Protein AF-A0A3B9NES6-F1 (afdb_monomer)

Structure (mmCIF, N/CA/C/O backbone):
data_AF-A0A3B9NES6-F1
#
_entry.id   AF-A0A3B9NES6-F1
#
loop_
_atom_site.group_PDB
_atom_site.id
_atom_site.type_symbol
_atom_site.label_atom_id
_atom_site.label_alt_id
_atom_site.label_comp_id
_atom_site.label_asym_id
_atom_site.label_entity_id
_atom_site.label_seq_id
_atom_site.pdbx_PDB_ins_code
_atom_site.Cartn_x
_atom_site.Cartn_y
_atom_site.Cartn_z
_atom_site.occupancy
_atom_site.B_iso_or_equiv
_atom_site.auth_seq_id
_atom_site.auth_comp_id
_atom_site.auth_asym_id
_atom_site.auth_atom_id
_atom_site.pdbx_PDB_model_num
ATOM 1 N N . MET A 1 1 ? 13.457 -11.515 52.997 1.00 56.66 1 MET A N 1
ATOM 2 C CA . MET A 1 1 ? 13.742 -11.956 51.609 1.00 56.66 1 MET A CA 1
ATOM 3 C C . MET A 1 1 ? 12.486 -12.411 50.871 1.00 56.66 1 MET A C 1
ATOM 5 O O . MET A 1 1 ? 12.232 -11.884 49.800 1.00 56.66 1 MET A O 1
ATOM 9 N N . ARG A 1 2 ? 11.650 -13.277 51.467 1.00 58.72 2 ARG A N 1
ATOM 10 C CA . ARG A 1 2 ? 10.383 -13.764 50.881 1.00 58.72 2 ARG A CA 1
ATOM 11 C C . ARG A 1 2 ? 9.454 -12.660 50.342 1.00 58.72 2 ARG A C 1
ATOM 13 O O . ARG A 1 2 ? 9.011 -12.749 49.207 1.00 58.72 2 ARG A O 1
ATOM 20 N N . ASN A 1 3 ? 9.244 -11.582 51.104 1.00 61.81 3 ASN A N 1
ATOM 21 C CA . ASN A 1 3 ? 8.345 -10.497 50.682 1.00 61.81 3 ASN A CA 1
ATOM 22 C C . ASN A 1 3 ? 8.883 -9.690 49.487 1.00 61.81 3 ASN A C 1
ATOM 24 O O . ASN A 1 3 ? 8.092 -9.292 48.648 1.00 61.81 3 ASN A O 1
ATOM 28 N N . LYS A 1 4 ? 10.209 -9.510 49.358 1.00 62.50 4 LYS A N 1
ATOM 29 C CA . LYS A 1 4 ? 10.815 -8.798 48.213 1.00 62.50 4 LYS A CA 1
ATOM 30 C C . LYS A 1 4 ? 10.732 -9.615 46.917 1.00 62.50 4 LYS A C 1
ATOM 32 O O . LYS A 1 4 ? 10.539 -9.044 45.852 1.00 62.50 4 LYS A O 1
ATOM 37 N N . ILE A 1 5 ? 10.837 -10.942 47.025 1.00 71.31 5 ILE A N 1
ATOM 38 C CA . ILE A 1 5 ? 10.680 -11.872 45.896 1.00 71.31 5 ILE A CA 1
ATOM 39 C C . ILE A 1 5 ? 9.225 -11.875 45.404 1.00 71.31 5 ILE A C 1
ATOM 41 O O . ILE A 1 5 ? 8.991 -11.810 44.202 1.00 71.31 5 ILE A O 1
ATOM 45 N N . LEU A 1 6 ? 8.249 -11.856 46.321 1.00 65.50 6 LEU A N 1
ATOM 46 C CA . LEU A 1 6 ? 6.827 -11.744 45.972 1.00 65.50 6 LEU A CA 1
ATOM 47 C C . LEU A 1 6 ? 6.490 -10.427 45.257 1.00 65.50 6 LEU A C 1
ATOM 49 O O . LEU A 1 6 ? 5.744 -10.448 44.283 1.00 65.50 6 LEU A O 1
ATOM 53 N N . THR A 1 7 ? 7.052 -9.293 45.691 1.00 69.50 7 THR A N 1
ATOM 54 C CA . THR A 1 7 ? 6.831 -7.999 45.019 1.00 69.50 7 THR A CA 1
ATOM 55 C C . THR A 1 7 ? 7.431 -7.974 43.611 1.00 69.50 7 THR A C 1
ATOM 57 O O . THR A 1 7 ? 6.812 -7.440 42.695 1.00 69.50 7 THR A O 1
ATOM 60 N N . LEU A 1 8 ? 8.606 -8.585 43.421 1.00 66.62 8 LEU A N 1
ATOM 61 C CA . LEU A 1 8 ? 9.264 -8.673 42.116 1.00 66.62 8 LEU A CA 1
ATOM 62 C C . LEU A 1 8 ? 8.481 -9.566 41.139 1.00 66.62 8 LEU A C 1
ATOM 64 O O . LEU A 1 8 ? 8.307 -9.195 39.983 1.00 66.62 8 LEU A O 1
ATOM 68 N N . LEU A 1 9 ? 7.953 -10.700 41.615 1.00 65.31 9 LEU A N 1
ATOM 69 C CA . LEU A 1 9 ? 7.084 -11.589 40.833 1.00 65.31 9 LEU A CA 1
ATOM 70 C C . LEU A 1 9 ? 5.783 -10.897 40.404 1.00 65.31 9 LEU A C 1
ATOM 72 O O . LEU A 1 9 ? 5.395 -11.012 39.247 1.00 65.31 9 LEU A O 1
ATOM 76 N N . LEU A 1 10 ? 5.149 -10.128 41.296 1.00 63.72 10 LEU A N 1
ATOM 77 C CA . LEU A 1 10 ? 3.952 -9.346 40.965 1.00 63.72 10 LEU A CA 1
ATOM 78 C C . LEU A 1 10 ? 4.235 -8.284 39.888 1.00 63.72 10 LEU A C 1
ATOM 80 O O . LEU A 1 10 ? 3.482 -8.191 38.920 1.00 63.72 10 LEU A O 1
ATOM 84 N N . LEU A 1 11 ? 5.350 -7.554 39.998 1.00 59.38 11 LEU A N 1
ATOM 85 C CA . LEU A 1 11 ? 5.778 -6.571 38.992 1.00 59.38 11 LEU A CA 1
ATOM 86 C C . LEU A 1 11 ? 6.067 -7.214 37.625 1.00 59.38 11 LEU A C 1
ATOM 88 O O . LEU A 1 11 ? 5.635 -6.691 36.598 1.00 59.38 11 LEU A O 1
ATOM 92 N N . LEU A 1 12 ? 6.727 -8.376 37.606 1.00 52.31 12 LEU A N 1
ATOM 93 C CA . LEU A 1 12 ? 6.965 -9.154 36.385 1.00 52.31 12 LEU A CA 1
ATOM 94 C C . LEU A 1 12 ? 5.650 -9.592 35.729 1.00 52.31 12 LEU A C 1
ATOM 96 O O . LEU A 1 12 ? 5.479 -9.399 34.530 1.00 52.31 12 LEU A O 1
ATOM 100 N N . THR A 1 13 ? 4.679 -10.089 36.501 1.00 55.50 13 THR A N 1
ATOM 101 C CA . THR A 1 13 ? 3.375 -10.489 35.942 1.00 55.50 13 THR A CA 1
ATOM 102 C C . THR A 1 13 ? 2.568 -9.312 35.392 1.00 55.50 13 THR A C 1
ATOM 104 O O . THR A 1 13 ? 1.907 -9.458 34.366 1.00 55.50 13 THR A O 1
ATOM 107 N N . THR A 1 14 ? 2.662 -8.123 36.001 1.00 53.41 14 THR A N 1
ATOM 108 C CA . THR A 1 14 ? 2.008 -6.919 35.462 1.00 53.41 14 THR A CA 1
ATOM 109 C C . THR A 1 14 ? 2.666 -6.411 34.181 1.00 53.41 14 THR A C 1
ATOM 111 O O . THR A 1 14 ? 1.957 -5.929 33.304 1.00 53.41 14 THR A O 1
ATOM 114 N N . LEU A 1 15 ? 3.988 -6.557 34.032 1.00 50.94 15 LEU A N 1
ATOM 115 C CA . LEU A 1 15 ? 4.713 -6.174 32.813 1.00 50.94 15 LEU A CA 1
ATOM 116 C C . LEU A 1 15 ? 4.428 -7.141 31.654 1.00 50.94 15 LEU A C 1
ATOM 118 O O . LEU A 1 15 ? 4.189 -6.691 30.537 1.00 50.94 15 LEU A O 1
ATOM 122 N N . ILE A 1 16 ? 4.352 -8.448 31.929 1.00 50.69 16 ILE A N 1
ATOM 123 C CA . ILE A 1 16 ? 3.983 -9.470 30.932 1.00 50.69 16 ILE A CA 1
ATOM 124 C C . ILE A 1 16 ? 2.526 -9.274 30.475 1.00 50.69 16 ILE A C 1
ATOM 126 O O . ILE A 1 16 ? 2.233 -9.303 29.282 1.00 50.69 16 ILE A O 1
ATOM 130 N N . SER A 1 17 ? 1.612 -8.968 31.404 1.00 45.50 17 SER A N 1
ATOM 131 C CA . SER A 1 17 ? 0.213 -8.650 31.078 1.00 45.50 17 SER A CA 1
ATOM 132 C C . SER A 1 17 ? 0.052 -7.352 30.278 1.00 45.50 17 SER A C 1
ATOM 134 O O . SER A 1 17 ? -0.925 -7.228 29.539 1.00 45.50 17 SER A O 1
ATOM 136 N N . TYR A 1 18 ? 0.960 -6.383 30.429 1.00 47.44 18 TYR A N 1
ATOM 137 C CA . TYR A 1 18 ? 0.953 -5.154 29.631 1.00 47.44 18 TYR A CA 1
ATOM 138 C C . TYR A 1 18 ? 1.518 -5.391 28.222 1.00 47.44 18 TYR A C 1
ATOM 140 O O . TYR A 1 18 ? 1.029 -4.791 27.267 1.00 47.44 18 TYR A O 1
ATOM 148 N N . GLY A 1 19 ? 2.500 -6.292 28.086 1.00 42.66 19 GLY A N 1
ATOM 149 C CA . GLY A 1 19 ? 3.115 -6.665 26.807 1.00 42.66 19 GLY A CA 1
ATOM 150 C C . GLY A 1 19 ? 2.231 -7.533 25.904 1.00 42.66 19 GLY A C 1
ATOM 151 O O . GLY A 1 19 ? 2.364 -7.472 24.689 1.00 42.66 19 GLY A O 1
ATOM 152 N N . GLN A 1 20 ? 1.283 -8.288 26.470 1.00 38.97 20 GLN A N 1
ATOM 153 C CA . GLN A 1 20 ? 0.419 -9.212 25.718 1.00 38.97 20 GLN A CA 1
ATOM 154 C C . GLN A 1 20 ? -1.021 -8.729 25.514 1.00 38.97 20 GLN A C 1
ATOM 156 O O . GLN A 1 20 ? -1.903 -9.533 25.194 1.00 38.97 20 GLN A O 1
ATOM 161 N N . LYS A 1 21 ? -1.309 -7.429 25.653 1.00 42.91 21 LYS A N 1
ATOM 162 C CA . LYS A 1 21 ? -2.608 -6.907 25.212 1.00 42.91 21 LYS A CA 1
ATOM 163 C C . LYS A 1 21 ? -2.631 -6.882 23.681 1.00 42.91 21 LYS A C 1
ATOM 165 O O . LYS A 1 21 ? -2.451 -5.833 23.071 1.00 42.91 21 LYS A O 1
ATOM 170 N N . LYS A 1 22 ? -2.844 -8.052 23.069 1.00 50.53 22 LYS A N 1
ATOM 171 C CA . LYS A 1 22 ? -3.203 -8.199 21.659 1.00 50.53 22 LYS A CA 1
ATOM 172 C C . LYS A 1 22 ? -4.395 -7.265 21.449 1.00 50.53 22 LYS A C 1
ATOM 174 O O . LYS A 1 22 ? -5.452 -7.505 22.031 1.00 50.53 22 LYS A O 1
ATOM 179 N N . MET A 1 23 ? -4.189 -6.131 2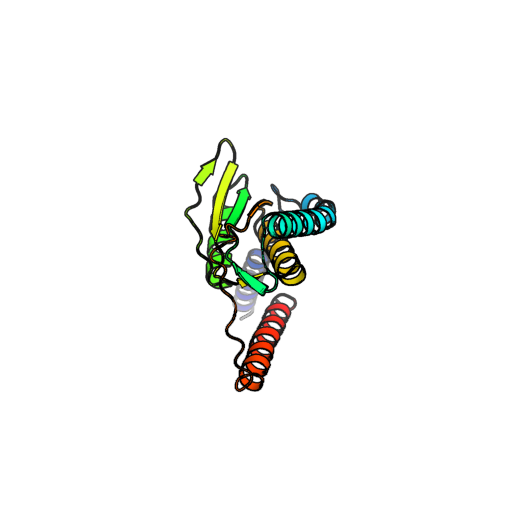0.770 1.00 57.00 23 MET A N 1
ATOM 180 C CA . MET A 1 23 ? -5.298 -5.232 20.453 1.00 57.00 23 MET A CA 1
ATOM 181 C C . MET A 1 23 ? -6.281 -6.065 19.651 1.00 57.00 23 MET A C 1
ATOM 183 O O . MET A 1 23 ? -5.933 -6.563 18.586 1.00 57.00 23 MET A O 1
ATOM 187 N N . GLU A 1 24 ? -7.461 -6.284 20.209 1.00 75.31 24 GLU A N 1
ATOM 188 C CA . GLU A 1 24 ? -8.543 -6.924 19.487 1.00 75.31 24 GLU A CA 1
ATOM 189 C C . GLU A 1 24 ? -8.897 -5.996 18.322 1.00 75.31 24 GLU A C 1
ATOM 191 O O . GLU A 1 24 ? -9.275 -4.844 18.543 1.00 75.31 24 GLU A O 1
ATOM 196 N N . GLN A 1 25 ? -8.662 -6.454 17.091 1.00 85.62 25 GLN A N 1
ATOM 197 C CA . GLN A 1 25 ? -8.958 -5.689 15.886 1.00 85.62 25 GLN A CA 1
ATOM 198 C C . GLN A 1 25 ? -10.473 -5.518 15.791 1.00 85.62 25 GLN A C 1
ATOM 200 O O . GLN A 1 25 ? -11.203 -6.500 15.649 1.00 85.62 25 GLN A O 1
ATOM 205 N N . THR A 1 26 ? -10.947 -4.280 15.899 1.00 93.19 26 THR A N 1
ATOM 206 C CA . THR A 1 26 ? -12.385 -3.959 15.926 1.00 93.19 26 THR A CA 1
ATOM 207 C C . THR A 1 26 ? -12.881 -3.357 14.620 1.00 93.19 26 THR A C 1
ATOM 209 O O . THR A 1 26 ? -14.064 -3.474 14.307 1.00 93.19 26 THR A O 1
ATOM 212 N N . PHE A 1 27 ? -11.987 -2.738 13.853 1.00 96.31 27 PHE A N 1
ATOM 213 C CA . PHE A 1 27 ? -12.295 -2.097 12.585 1.00 96.31 27 PHE A CA 1
ATOM 214 C C . PHE A 1 27 ? -11.980 -3.022 11.407 1.00 96.31 27 PHE A C 1
ATOM 216 O O . PHE A 1 27 ? -12.841 -3.290 10.567 1.00 96.31 27 PHE A O 1
ATOM 223 N N . PHE A 1 28 ? -10.761 -3.562 11.369 1.00 96.12 28 PHE A N 1
ATOM 224 C CA . PHE A 1 28 ? -10.310 -4.491 10.342 1.00 96.12 28 PHE A CA 1
ATOM 225 C C . PHE A 1 28 ? -9.954 -5.842 10.964 1.00 96.12 28 PHE A C 1
ATOM 227 O O . PHE A 1 28 ? -8.806 -6.139 11.279 1.00 96.12 28 PHE A O 1
ATOM 234 N N . THR A 1 29 ? -10.992 -6.649 11.186 1.00 95.00 29 THR A N 1
ATOM 235 C CA . THR A 1 29 ? -10.913 -7.918 11.917 1.00 95.00 29 THR A CA 1
ATOM 236 C C . THR A 1 29 ? -10.093 -8.986 11.185 1.00 95.00 29 THR A C 1
ATOM 238 O O . THR A 1 29 ? -9.838 -8.903 9.983 1.00 95.00 29 THR A O 1
ATOM 241 N N . TRP A 1 30 ? -9.745 -10.055 11.905 1.00 93.25 30 TRP A N 1
ATOM 242 C CA . TRP A 1 30 ? -9.117 -11.243 11.318 1.00 93.25 30 TRP A CA 1
ATOM 243 C C . TRP A 1 30 ? -9.939 -11.845 10.170 1.00 93.25 30 TRP A C 1
ATOM 245 O O . TRP A 1 30 ? -9.380 -12.201 9.134 1.00 93.25 30 TRP A O 1
ATOM 255 N N . ASP A 1 31 ? -11.264 -11.901 10.317 1.00 94.88 31 ASP A N 1
ATOM 256 C CA . ASP A 1 31 ? -12.153 -12.421 9.275 1.00 94.88 31 ASP A CA 1
ATOM 257 C C . ASP A 1 31 ? -12.146 -11.526 8.028 1.00 94.88 31 ASP A C 1
ATOM 259 O O . ASP A 1 31 ? -12.154 -12.037 6.906 1.00 94.88 31 ASP A O 1
ATOM 263 N N . ASN A 1 32 ? -12.061 -10.199 8.206 1.00 95.12 32 ASN A N 1
ATOM 264 C CA . ASN A 1 32 ? -11.891 -9.264 7.092 1.00 95.12 32 ASN A CA 1
ATOM 265 C C . ASN A 1 32 ? -10.552 -9.492 6.377 1.00 95.12 32 ASN A C 1
ATOM 267 O O . ASN A 1 32 ? -10.522 -9.517 5.146 1.00 95.12 32 ASN A O 1
ATOM 271 N N . PHE A 1 33 ? -9.470 -9.682 7.137 1.00 94.62 33 PHE A N 1
ATOM 272 C CA . PHE A 1 33 ? -8.127 -9.917 6.607 1.00 94.62 33 PHE A CA 1
ATOM 273 C C . PHE A 1 33 ? -8.035 -11.240 5.829 1.00 94.62 33 PHE A C 1
ATOM 275 O O . PHE A 1 33 ? -7.686 -11.254 4.651 1.00 94.62 33 PHE A O 1
ATOM 282 N N . VAL A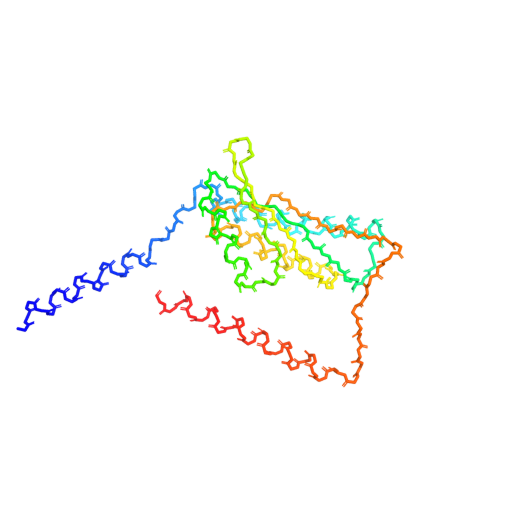 1 34 ? -8.408 -12.365 6.444 1.00 95.56 34 VAL A N 1
ATOM 283 C CA . VAL A 1 34 ? -8.328 -13.683 5.790 1.00 95.56 34 VAL A CA 1
ATOM 284 C C . VAL A 1 34 ? -9.332 -13.795 4.643 1.00 95.56 34 VAL A C 1
ATOM 286 O O . VAL A 1 34 ? -8.990 -14.283 3.566 1.00 95.56 34 VAL A O 1
ATOM 289 N N . GLY A 1 35 ? -10.563 -13.310 4.835 1.00 94.12 35 GLY A N 1
ATOM 290 C CA . GLY A 1 35 ? -11.603 -13.336 3.804 1.00 94.12 35 GLY A CA 1
ATOM 291 C C . GLY A 1 35 ? -11.338 -12.387 2.630 1.00 94.12 35 GLY A C 1
ATOM 292 O O . GLY A 1 35 ? -11.902 -12.572 1.547 1.00 94.12 35 GLY A O 1
ATOM 293 N N . GLY A 1 36 ? -10.493 -11.372 2.828 1.00 94.81 36 GLY A N 1
ATOM 294 C CA . GLY A 1 36 ? -10.092 -10.411 1.805 1.00 94.81 36 GLY A CA 1
ATOM 295 C C . GLY A 1 36 ? -8.770 -10.737 1.110 1.00 94.81 36 GLY A C 1
ATOM 296 O O . GLY A 1 36 ? -8.560 -10.243 0.009 1.00 94.81 36 GLY A O 1
ATOM 297 N N . PHE A 1 37 ? -7.925 -11.607 1.668 1.00 93.19 37 PHE A N 1
ATOM 298 C CA . PHE A 1 37 ? -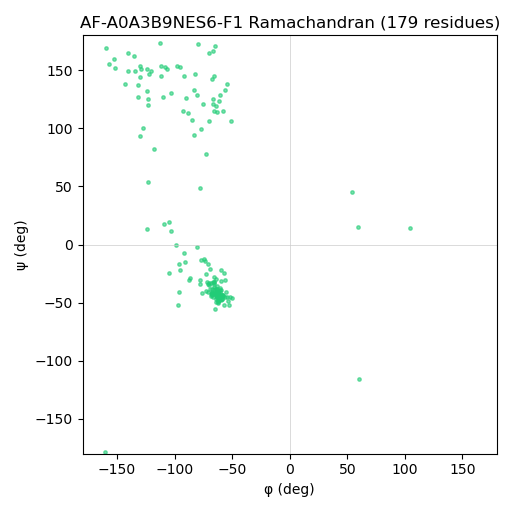6.567 -11.855 1.167 1.00 93.19 37 PHE A CA 1
ATOM 299 C C . PHE A 1 37 ? -6.505 -12.228 -0.325 1.00 93.19 37 PHE A C 1
ATOM 301 O O . PHE A 1 37 ? -5.767 -11.620 -1.094 1.00 93.19 37 PHE A O 1
ATOM 308 N N . ALA A 1 38 ? -7.331 -13.181 -0.771 1.00 95.06 38 ALA A N 1
ATOM 309 C CA . ALA A 1 38 ? -7.369 -13.573 -2.184 1.00 95.06 38 ALA A CA 1
ATOM 310 C C . ALA A 1 38 ? -7.884 -12.446 -3.097 1.00 95.06 38 ALA A C 1
ATOM 312 O O . ALA A 1 38 ? -7.454 -12.332 -4.241 1.00 95.06 38 ALA A O 1
ATOM 313 N N . LYS A 1 39 ? -8.793 -11.601 -2.593 1.00 95.75 39 LYS A N 1
ATOM 314 C CA . LYS A 1 39 ? -9.267 -10.426 -3.335 1.00 95.75 39 LYS A CA 1
ATOM 315 C C . LYS A 1 39 ? -8.164 -9.386 -3.449 1.00 95.75 39 LYS A C 1
ATOM 317 O O . LYS A 1 39 ? -8.038 -8.796 -4.507 1.00 95.75 39 LYS A O 1
ATOM 322 N N . GLU A 1 40 ? -7.365 -9.202 -2.402 1.00 96.38 40 GLU A N 1
ATOM 323 C CA . GLU A 1 40 ? -6.226 -8.288 -2.428 1.00 96.38 40 GLU A CA 1
ATOM 324 C C . GLU A 1 40 ? -5.207 -8.702 -3.492 1.00 96.38 40 GLU A C 1
ATOM 326 O O . GLU A 1 40 ? -4.807 -7.872 -4.297 1.00 96.38 40 GLU A O 1
ATOM 331 N N . MET A 1 41 ? -4.864 -9.993 -3.578 1.00 95.31 41 MET A N 1
ATOM 332 C CA . MET A 1 41 ? -3.977 -10.500 -4.636 1.00 95.31 41 MET A CA 1
ATOM 333 C C . MET A 1 41 ? -4.485 -10.145 -6.042 1.00 95.31 41 MET A C 1
ATOM 335 O O . MET A 1 41 ? -3.711 -9.680 -6.875 1.00 95.31 41 MET A O 1
ATOM 339 N N . ILE A 1 42 ? -5.788 -10.331 -6.284 1.00 9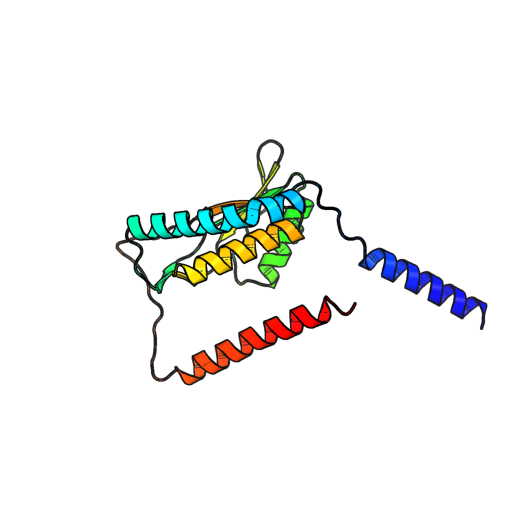6.69 42 ILE A N 1
ATOM 340 C CA . ILE A 1 42 ? -6.427 -10.002 -7.567 1.00 96.69 42 ILE A CA 1
ATOM 341 C C . ILE A 1 42 ? -6.433 -8.485 -7.797 1.00 96.69 42 ILE A C 1
ATOM 343 O O . ILE A 1 42 ? -6.100 -8.039 -8.889 1.00 96.69 42 ILE A O 1
ATOM 347 N N . SER A 1 43 ? -6.757 -7.682 -6.778 1.00 96.25 43 SER A N 1
ATOM 348 C CA . SER A 1 43 ? -6.733 -6.216 -6.868 1.00 96.25 43 SER A CA 1
ATOM 349 C C . SER A 1 43 ? -5.350 -5.697 -7.254 1.00 96.25 43 SER A C 1
ATOM 351 O O . SER A 1 43 ? -5.241 -4.833 -8.123 1.00 96.25 43 SER A O 1
ATOM 353 N N . VAL A 1 44 ? -4.289 -6.246 -6.655 1.00 96.25 44 VAL A N 1
ATOM 354 C CA . VAL A 1 44 ? -2.916 -5.862 -6.988 1.00 96.25 44 VAL A CA 1
ATOM 355 C C . VAL A 1 44 ? -2.588 -6.204 -8.444 1.00 96.25 44 VAL A C 1
ATOM 357 O O . VAL A 1 44 ? -2.031 -5.375 -9.170 1.00 96.25 44 VAL A O 1
ATOM 360 N N . GLU A 1 45 ? -2.960 -7.404 -8.890 1.00 95.88 45 GLU A N 1
ATOM 361 C CA . GLU A 1 45 ? -2.784 -7.826 -10.280 1.00 95.88 45 GLU A CA 1
ATOM 362 C C . GLU A 1 45 ? -3.546 -6.905 -11.250 1.00 95.88 45 GLU A C 1
ATOM 364 O O . GLU A 1 45 ? -2.997 -6.477 -12.269 1.00 95.88 45 GLU A O 1
ATOM 369 N N . ASP A 1 46 ? -4.783 -6.533 -10.919 1.00 96.31 46 ASP A N 1
ATOM 370 C CA . ASP A 1 46 ? -5.601 -5.613 -11.709 1.00 96.31 46 ASP A CA 1
ATOM 371 C C . ASP A 1 46 ? -4.976 -4.214 -11.800 1.00 96.31 46 ASP A C 1
ATOM 373 O O . ASP A 1 46 ? -4.957 -3.616 -12.884 1.00 96.31 46 ASP A O 1
ATOM 377 N N . VAL A 1 47 ? -4.409 -3.704 -10.700 1.00 95.69 47 VAL A N 1
ATOM 378 C CA . VAL A 1 47 ? -3.665 -2.435 -10.687 1.00 95.69 47 VAL A CA 1
ATOM 379 C C . VAL A 1 47 ? -2.446 -2.525 -11.602 1.00 95.69 47 VAL A C 1
ATOM 381 O O . VAL A 1 47 ? -2.291 -1.673 -12.480 1.00 95.69 47 VAL A O 1
ATOM 384 N N . PHE A 1 48 ? -1.628 -3.576 -11.487 1.00 95.62 48 PHE A N 1
ATOM 385 C CA . PHE A 1 48 ? -0.469 -3.764 -12.364 1.00 95.62 48 PHE A CA 1
ATOM 386 C C . PHE A 1 48 ? -0.882 -3.834 -13.840 1.00 95.62 48 PHE A C 1
ATOM 388 O O . PHE A 1 48 ? -0.336 -3.126 -14.687 1.00 95.62 48 PHE A O 1
ATOM 395 N N . ASN A 1 49 ? -1.906 -4.628 -14.155 1.00 95.69 49 ASN A N 1
ATOM 396 C CA . ASN A 1 49 ? -2.436 -4.760 -15.509 1.00 95.69 49 ASN A CA 1
ATOM 397 C C . ASN A 1 49 ? -2.959 -3.427 -16.058 1.00 95.69 49 ASN A C 1
ATOM 399 O O . ASN A 1 49 ? -2.796 -3.136 -17.245 1.00 95.69 49 ASN A O 1
ATOM 403 N N . SER A 1 50 ? -3.578 -2.601 -15.213 1.00 94.62 50 SER A N 1
ATOM 404 C CA . SER A 1 50 ? -4.002 -1.245 -15.568 1.00 94.62 50 SER A CA 1
ATOM 405 C C . SER A 1 50 ? -2.808 -0.334 -15.875 1.00 94.62 50 SER A C 1
ATOM 407 O O . SER A 1 50 ? -2.814 0.383 -16.882 1.00 94.62 50 SER A O 1
ATOM 409 N N . MET A 1 51 ? -1.744 -0.411 -15.072 1.00 93.94 51 MET A N 1
ATOM 410 C CA . MET A 1 51 ? -0.504 0.332 -15.309 1.00 93.94 51 MET A CA 1
ATOM 411 C C . MET A 1 51 ? 0.149 -0.092 -16.633 1.00 93.94 51 MET A C 1
ATOM 413 O O . MET A 1 51 ? 0.465 0.762 -17.462 1.00 93.94 51 MET A O 1
ATOM 417 N N . VAL A 1 52 ? 0.265 -1.398 -16.901 1.00 94.69 52 VAL A N 1
ATOM 418 C CA . VAL A 1 52 ? 0.790 -1.936 -18.172 1.00 94.69 52 VAL A CA 1
ATOM 419 C C . VAL A 1 52 ? -0.040 -1.457 -19.363 1.00 94.69 52 VAL A C 1
ATOM 421 O O . VAL A 1 52 ? 0.516 -0.949 -20.337 1.00 94.69 52 VAL A O 1
ATOM 424 N N . LYS A 1 53 ? -1.376 -1.535 -19.280 1.00 94.94 53 LYS A N 1
ATOM 425 C CA . LYS A 1 53 ? -2.284 -1.013 -20.322 1.00 94.94 53 LYS A CA 1
ATOM 426 C C . LYS A 1 53 ? -2.107 0.487 -20.556 1.00 94.94 53 LYS A C 1
ATOM 428 O O . LYS A 1 53 ? -2.281 0.950 -21.680 1.00 94.94 53 LYS A O 1
ATOM 433 N N . SER A 1 54 ? -1.737 1.226 -19.515 1.00 92.69 54 SER A N 1
ATOM 434 C CA . SER A 1 54 ? -1.463 2.664 -19.579 1.00 92.69 54 SER A CA 1
ATOM 435 C C . SER A 1 54 ? -0.059 2.989 -20.114 1.00 92.69 54 SER A C 1
ATOM 437 O O . SER A 1 54 ? 0.276 4.159 -20.279 1.00 92.69 54 SER A O 1
ATOM 439 N N . GLY A 1 55 ? 0.761 1.976 -20.423 1.00 94.50 55 GLY A N 1
ATOM 440 C CA . GLY A 1 55 ? 2.077 2.125 -21.048 1.00 94.50 55 GLY A CA 1
ATOM 441 C C . GLY A 1 55 ? 3.272 1.929 -20.114 1.00 94.50 55 GLY A C 1
ATOM 442 O O . GLY A 1 55 ? 4.384 2.309 -20.491 1.00 94.50 55 GLY A O 1
ATOM 443 N N . LEU A 1 56 ? 3.072 1.369 -18.918 1.00 93.88 56 LEU A N 1
ATOM 444 C CA . LEU A 1 56 ? 4.160 1.036 -17.999 1.00 93.88 56 LEU A CA 1
ATOM 445 C C . LEU A 1 56 ? 5.100 0.024 -18.665 1.00 93.88 56 LEU A C 1
ATOM 447 O O . LEU A 1 56 ? 4.661 -1.005 -19.181 1.00 93.88 56 LEU A O 1
ATOM 451 N N . LYS A 1 57 ? 6.397 0.321 -18.665 1.00 91.75 57 LYS A N 1
ATOM 452 C CA . LYS A 1 57 ? 7.436 -0.582 -19.155 1.00 91.75 57 LYS A CA 1
ATOM 453 C C . LYS A 1 57 ? 7.953 -1.429 -18.004 1.00 91.75 57 LYS A C 1
ATOM 455 O O . LYS A 1 57 ? 8.083 -0.955 -16.879 1.00 91.75 57 LYS A O 1
ATOM 460 N N . ASP A 1 58 ? 8.284 -2.673 -18.322 1.00 89.25 58 ASP A N 1
ATOM 461 C CA . ASP A 1 58 ? 8.828 -3.611 -17.348 1.00 89.25 58 ASP A CA 1
ATOM 462 C C . ASP A 1 58 ? 10.070 -3.040 -16.646 1.00 89.25 58 ASP A C 1
ATOM 464 O O . ASP A 1 58 ? 10.923 -2.414 -17.283 1.00 89.25 58 ASP A O 1
ATOM 468 N N . ASN A 1 59 ? 10.152 -3.252 -15.331 1.00 90.00 59 ASN A N 1
ATOM 469 C CA . ASN A 1 59 ? 11.232 -2.783 -14.465 1.00 90.00 59 ASN A CA 1
ATOM 470 C C . ASN A 1 59 ? 11.437 -1.259 -14.422 1.00 90.00 59 ASN A C 1
ATOM 472 O O . ASN A 1 59 ? 12.473 -0.804 -13.930 1.00 90.00 59 ASN A O 1
ATOM 476 N N . CYS A 1 60 ? 10.492 -0.438 -14.891 1.00 92.31 60 CYS A N 1
ATOM 477 C CA . CYS A 1 60 ? 10.626 1.003 -14.708 1.00 92.31 60 CYS A CA 1
ATOM 478 C C . CYS A 1 60 ? 10.550 1.367 -13.217 1.00 92.31 60 CYS A C 1
ATOM 480 O O . CYS A 1 60 ? 9.808 0.759 -12.444 1.00 92.31 60 CYS A O 1
ATOM 482 N N . LEU A 1 61 ? 11.308 2.377 -12.816 1.00 91.81 61 LEU A N 1
ATOM 483 C CA . LEU A 1 61 ? 11.230 2.952 -11.486 1.00 91.81 61 LEU A CA 1
ATOM 484 C C . LEU A 1 61 ? 9.972 3.810 -11.385 1.00 91.81 61 LEU A C 1
ATOM 486 O O . LEU A 1 61 ? 9.814 4.773 -12.137 1.00 91.81 61 LEU A O 1
ATOM 490 N N . THR A 1 62 ? 9.102 3.469 -10.442 1.00 92.62 62 THR A N 1
ATOM 491 C CA . THR A 1 62 ? 7.889 4.234 -10.152 1.00 92.62 62 THR A CA 1
ATOM 492 C C . THR A 1 62 ? 7.636 4.300 -8.655 1.00 92.62 62 THR A C 1
ATOM 494 O O . THR A 1 62 ? 8.228 3.550 -7.879 1.00 92.62 62 THR A O 1
ATOM 497 N N . LYS A 1 63 ? 6.766 5.213 -8.249 1.00 93.75 63 LYS A N 1
ATOM 498 C CA . LYS A 1 63 ? 6.302 5.320 -6.872 1.00 93.75 63 LYS A CA 1
ATOM 499 C C . LYS A 1 63 ? 4.876 4.811 -6.778 1.00 93.75 63 LYS A C 1
ATOM 501 O O . LYS A 1 63 ? 4.128 4.935 -7.744 1.00 93.75 63 LYS A O 1
ATOM 506 N N . MET A 1 64 ? 4.517 4.288 -5.614 1.00 95.62 64 MET A N 1
ATOM 507 C CA . MET A 1 64 ? 3.145 3.932 -5.292 1.00 95.62 64 MET A CA 1
ATOM 508 C C . MET A 1 64 ? 2.595 4.894 -4.248 1.00 95.62 64 MET A C 1
ATOM 510 O O . MET A 1 64 ? 3.215 5.066 -3.197 1.00 95.62 64 MET A O 1
ATOM 514 N N . ASP A 1 65 ? 1.447 5.507 -4.520 1.00 96.00 65 ASP A N 1
ATOM 515 C CA . ASP A 1 65 ? 0.641 6.144 -3.490 1.00 96.00 65 ASP A CA 1
ATOM 516 C C . ASP A 1 65 ? -0.220 5.095 -2.781 1.00 96.00 65 ASP A C 1
ATOM 518 O O . ASP A 1 65 ? -0.625 4.094 -3.374 1.00 96.00 65 ASP A O 1
ATOM 522 N N . PHE A 1 66 ? -0.455 5.301 -1.489 1.00 97.62 66 PHE A N 1
ATOM 523 C CA . PHE A 1 66 ? -1.275 4.412 -0.673 1.00 97.62 66 PHE A CA 1
ATOM 524 C C . PHE A 1 66 ? -2.147 5.198 0.298 1.00 97.62 66 PHE A C 1
ATOM 526 O O . PHE A 1 66 ? -1.751 6.250 0.811 1.00 97.62 66 PHE A O 1
ATOM 533 N N . THR A 1 67 ? -3.306 4.623 0.603 1.00 98.25 67 THR A N 1
ATOM 534 C CA . THR A 1 67 ? -4.292 5.154 1.538 1.00 98.25 67 THR A CA 1
ATOM 535 C C . THR A 1 67 ? -4.729 4.065 2.507 1.00 98.25 67 THR A C 1
ATOM 537 O O . THR A 1 67 ? -5.190 2.994 2.108 1.00 98.25 67 THR A O 1
ATOM 540 N N . PHE A 1 68 ? -4.637 4.363 3.800 1.00 98.62 68 PHE A N 1
ATOM 541 C CA . PHE A 1 68 ? -5.221 3.560 4.867 1.00 98.62 68 PHE A CA 1
ATOM 542 C C . PHE A 1 68 ? -6.367 4.300 5.535 1.00 98.62 68 PHE A C 1
ATOM 544 O O . PHE A 1 68 ? -6.290 5.511 5.746 1.00 98.62 68 PHE A O 1
ATOM 551 N N . ILE A 1 69 ? -7.385 3.550 5.951 1.00 98.56 69 ILE A N 1
ATOM 552 C CA . ILE A 1 69 ? -8.504 4.074 6.734 1.00 98.56 69 ILE A CA 1
ATOM 553 C C . ILE A 1 69 ? -8.683 3.310 8.044 1.00 98.56 69 ILE A C 1
ATOM 555 O O . ILE A 1 69 ? -8.373 2.122 8.135 1.00 98.56 69 ILE A O 1
ATOM 559 N N . SER A 1 70 ? -9.198 3.996 9.063 1.00 98.38 70 SER A N 1
ATOM 560 C CA . SER A 1 70 ? -9.590 3.403 10.348 1.00 98.38 70 SER A CA 1
ATOM 561 C C . SER A 1 70 ? -10.702 4.222 11.004 1.00 98.38 70 SER A C 1
ATOM 563 O O . SER A 1 70 ? -10.899 5.397 10.684 1.00 98.38 70 SER A O 1
ATOM 565 N N . ASP A 1 71 ? -11.441 3.619 11.933 1.00 97.81 71 ASP A N 1
ATOM 566 C CA . ASP A 1 71 ? -12.418 4.327 12.766 1.00 97.81 71 ASP A CA 1
ATOM 567 C C . ASP A 1 71 ? -11.759 5.138 13.900 1.00 97.81 71 ASP A C 1
ATOM 569 O O . ASP A 1 71 ? -12.397 6.020 14.482 1.00 97.81 71 ASP A O 1
ATOM 573 N N . LYS A 1 72 ? -10.468 4.900 14.169 1.00 97.44 72 LYS A N 1
ATOM 574 C CA . LYS A 1 72 ? -9.668 5.568 15.205 1.00 97.44 72 LYS A CA 1
ATOM 575 C C . LYS A 1 72 ? -8.424 6.221 14.608 1.00 97.44 72 LYS A C 1
ATOM 577 O O . LYS A 1 72 ? -7.666 5.588 13.876 1.00 97.44 72 LYS A O 1
ATOM 582 N N . SER A 1 73 ? -8.166 7.476 14.970 1.00 97.81 73 SER A N 1
ATOM 583 C CA . SER A 1 73 ? -6.958 8.201 14.553 1.00 97.81 73 SER A CA 1
ATOM 584 C C . SER A 1 73 ? -5.682 7.551 15.080 1.00 97.81 73 SER A C 1
ATOM 586 O O . SER A 1 73 ? -4.666 7.529 14.390 1.00 97.81 73 SER A O 1
ATOM 588 N N . GLU A 1 74 ? -5.734 7.000 16.292 1.00 97.38 74 GLU A N 1
ATOM 589 C CA . GLU A 1 74 ? -4.576 6.452 17.001 1.00 97.38 74 GLU A CA 1
ATOM 590 C C . GLU A 1 74 ? -4.012 5.217 16.288 1.00 97.38 74 GLU A C 1
ATOM 592 O O . GLU A 1 74 ? -2.802 4.993 16.298 1.00 97.38 74 GLU A O 1
ATOM 597 N N . ASN A 1 75 ? -4.880 4.436 15.640 1.00 97.69 75 ASN A N 1
ATOM 598 C CA . ASN A 1 75 ? -4.502 3.286 14.819 1.00 97.69 75 ASN A CA 1
ATOM 599 C C . ASN A 1 75 ? -3.625 3.730 13.640 1.00 97.69 75 ASN A C 1
ATOM 601 O O . ASN A 1 75 ? -2.533 3.204 13.426 1.00 97.69 75 ASN A O 1
ATOM 605 N N . LEU A 1 76 ? -4.058 4.775 12.932 1.00 98.44 76 LEU A N 1
ATOM 606 C CA . LEU A 1 76 ? -3.346 5.317 11.777 1.00 98.44 76 LEU A CA 1
ATOM 607 C C . LEU A 1 76 ? -2.068 6.072 12.149 1.00 98.44 76 LEU A C 1
ATOM 609 O O . LEU A 1 76 ? -1.098 6.028 11.400 1.00 98.44 76 LEU A O 1
ATOM 613 N N . GLN A 1 77 ? -2.033 6.733 13.307 1.00 98.31 77 GLN A N 1
ATOM 614 C CA . GLN A 1 77 ? -0.809 7.366 13.807 1.00 98.31 77 GLN A CA 1
ATOM 615 C C . GLN A 1 77 ? 0.281 6.319 14.064 1.00 98.31 77 GLN A C 1
ATOM 617 O O . GLN A 1 77 ? 1.391 6.460 13.555 1.00 98.31 77 GLN A O 1
ATOM 622 N N . LYS A 1 78 ? -0.058 5.227 14.765 1.00 97.44 78 LYS A N 1
ATOM 623 C CA . LYS A 1 78 ? 0.872 4.115 15.023 1.00 97.44 78 LYS A CA 1
ATOM 624 C C . LYS A 1 78 ? 1.313 3.419 13.738 1.00 97.44 78 LYS A C 1
ATOM 626 O O . LYS A 1 78 ? 2.496 3.128 13.581 1.00 97.44 78 LYS A O 1
ATOM 631 N N . LEU A 1 79 ? 0.384 3.188 12.806 1.00 97.81 79 LEU A N 1
ATOM 632 C CA . LEU A 1 79 ? 0.708 2.643 11.489 1.00 97.81 79 LEU A CA 1
ATOM 633 C C . LEU A 1 79 ? 1.689 3.555 10.743 1.00 97.81 79 LEU A C 1
ATOM 635 O O . LEU A 1 79 ? 2.701 3.086 10.233 1.00 97.81 79 LEU A O 1
ATOM 639 N N . GLY A 1 80 ? 1.425 4.863 10.713 1.00 97.94 80 GLY A N 1
ATOM 640 C CA . GLY A 1 80 ? 2.285 5.833 10.044 1.00 97.94 80 GLY A CA 1
ATOM 641 C C . GLY A 1 80 ? 3.688 5.919 10.648 1.00 97.94 80 GLY A C 1
ATOM 642 O O . GLY A 1 80 ? 4.662 6.033 9.907 1.00 97.94 80 GLY A O 1
ATOM 643 N N . GLU A 1 81 ? 3.812 5.828 11.974 1.00 97.25 81 GLU A N 1
ATOM 644 C CA . GLU A 1 81 ? 5.107 5.722 12.659 1.00 97.25 81 GLU A CA 1
ATOM 645 C C . GLU A 1 81 ? 5.835 4.427 12.288 1.00 97.25 81 GLU A C 1
ATOM 647 O O . GLU A 1 81 ? 7.002 4.477 11.902 1.00 97.25 81 GLU A O 1
ATOM 652 N N . SER A 1 82 ? 5.138 3.288 12.320 1.00 94.56 82 SER A N 1
ATOM 653 C CA . SER A 1 82 ? 5.697 1.995 11.916 1.00 94.56 82 SER A CA 1
ATOM 654 C C . SER A 1 82 ? 6.200 2.020 10.471 1.00 94.56 82 SER A C 1
ATOM 656 O O . SER A 1 82 ? 7.324 1.595 10.203 1.00 94.56 82 SER A O 1
ATOM 658 N N . ILE A 1 83 ? 5.428 2.594 9.543 1.00 95.50 83 ILE A N 1
ATOM 659 C CA . ILE A 1 83 ? 5.839 2.713 8.142 1.00 95.50 83 ILE A CA 1
ATOM 660 C C . ILE A 1 83 ? 7.121 3.551 8.019 1.00 95.50 83 ILE A C 1
ATOM 662 O O . ILE A 1 83 ? 8.051 3.143 7.333 1.00 95.50 83 ILE A O 1
ATOM 666 N N . LYS A 1 84 ? 7.216 4.692 8.713 1.00 93.50 84 LYS A N 1
ATOM 667 C CA . LYS A 1 84 ? 8.417 5.550 8.671 1.00 93.50 84 LYS A CA 1
ATOM 668 C C . LYS A 1 84 ? 9.667 4.876 9.241 1.00 93.50 84 LYS A C 1
ATOM 670 O O . LYS A 1 84 ? 10.773 5.236 8.849 1.00 93.50 84 LYS A O 1
ATOM 675 N N . VAL A 1 85 ? 9.503 3.958 10.195 1.00 91.88 85 VAL A N 1
ATOM 676 C CA . VAL A 1 85 ? 10.619 3.233 10.819 1.00 91.88 85 VAL A CA 1
ATOM 677 C C . VAL A 1 85 ? 11.165 2.147 9.893 1.00 91.88 85 VAL A C 1
ATOM 679 O O . VAL A 1 85 ? 12.379 2.004 9.787 1.00 91.88 85 VAL A O 1
ATOM 682 N N . HIS A 1 86 ? 10.288 1.405 9.214 1.00 88.88 86 HIS A N 1
ATOM 683 C CA . HIS A 1 86 ? 10.688 0.225 8.438 1.00 88.88 86 HIS A CA 1
ATOM 684 C C . HIS A 1 86 ? 10.917 0.514 6.953 1.00 88.88 86 HIS A C 1
ATOM 686 O O . HIS A 1 86 ? 11.631 -0.233 6.287 1.00 88.88 86 HIS A O 1
ATOM 692 N N . TYR A 1 87 ? 10.333 1.591 6.426 1.00 91.31 87 TYR A N 1
ATOM 693 C CA . TYR A 1 87 ? 10.389 1.909 5.006 1.00 91.31 87 TYR A CA 1
ATOM 694 C C . TYR A 1 87 ? 10.823 3.361 4.786 1.00 91.31 87 TYR A C 1
ATOM 696 O O . TYR A 1 87 ? 10.400 4.260 5.517 1.00 91.31 87 TYR A O 1
ATOM 704 N N . PRO A 1 88 ? 11.606 3.646 3.733 1.00 92.69 88 PRO A N 1
ATOM 705 C CA . PRO A 1 88 ? 11.976 5.007 3.354 1.00 92.69 88 PRO A CA 1
ATOM 706 C C . PRO A 1 88 ? 10.822 5.712 2.612 1.00 92.69 88 PRO A C 1
ATOM 708 O O . PRO A 1 88 ? 11.001 6.257 1.523 1.00 92.69 88 PRO A O 1
ATOM 711 N N . TYR A 1 89 ? 9.613 5.651 3.171 1.00 95.50 89 TYR A N 1
ATOM 712 C CA . TYR A 1 89 ? 8.385 6.168 2.569 1.00 95.50 89 TYR A CA 1
ATOM 713 C C . TYR A 1 89 ? 8.046 7.554 3.109 1.00 95.50 89 TYR A C 1
ATOM 715 O O . TYR A 1 89 ? 8.380 7.919 4.239 1.00 95.50 89 TYR A O 1
ATOM 723 N N . THR A 1 90 ? 7.326 8.326 2.302 1.00 96.69 90 THR A N 1
ATOM 724 C CA . THR A 1 90 ? 6.721 9.575 2.762 1.00 96.69 90 THR A CA 1
ATOM 725 C C . THR A 1 90 ? 5.331 9.267 3.289 1.00 96.69 90 THR A C 1
ATOM 727 O O . THR A 1 90 ? 4.513 8.690 2.586 1.00 96.69 90 THR A O 1
ATOM 730 N N . VAL A 1 91 ? 5.044 9.671 4.521 1.00 97.62 91 V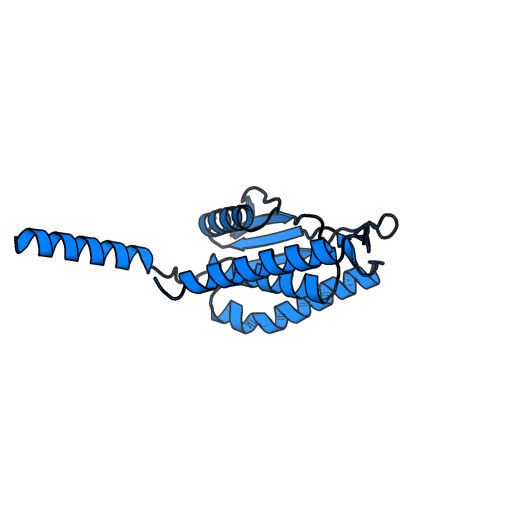AL A N 1
ATOM 731 C CA . VAL A 1 91 ? 3.737 9.469 5.156 1.00 97.62 91 VAL A CA 1
ATOM 732 C C . VAL A 1 91 ? 3.196 10.826 5.588 1.00 97.62 91 VAL A C 1
ATOM 734 O O . VAL A 1 91 ? 3.874 11.570 6.306 1.00 97.62 91 VAL A O 1
ATOM 737 N N . GLN A 1 92 ? 1.989 11.146 5.131 1.00 97.44 92 GLN A N 1
ATOM 738 C CA . GLN A 1 92 ? 1.299 12.402 5.407 1.00 97.44 92 GLN A CA 1
ATOM 739 C C . GLN A 1 92 ? 0.648 12.398 6.798 1.00 97.44 92 GLN A C 1
ATOM 741 O O . GLN A 1 92 ? 0.629 11.395 7.509 1.00 97.44 92 GLN A O 1
ATOM 746 N N . GLU A 1 93 ? 0.120 13.551 7.203 1.00 97.00 93 GLU A N 1
ATOM 747 C CA . GLU A 1 93 ? -0.648 13.677 8.441 1.00 97.00 93 GLU A CA 1
ATOM 748 C C . GLU A 1 93 ? -1.983 12.920 8.355 1.00 97.00 93 GLU A C 1
ATOM 750 O O . GLU A 1 93 ? -2.643 12.933 7.312 1.00 97.00 93 GLU A O 1
ATOM 755 N N . VAL A 1 94 ? -2.391 12.301 9.469 1.00 98.31 94 VAL A N 1
ATOM 756 C CA . VAL A 1 94 ? -3.699 11.648 9.608 1.00 98.31 94 VAL A CA 1
ATOM 757 C C . VAL A 1 94 ? -4.806 12.696 9.557 1.00 98.31 94 VAL A C 1
ATOM 759 O O . VAL A 1 94 ? -4.818 13.639 10.349 1.00 98.31 94 VAL A O 1
ATOM 762 N N . LYS A 1 95 ? -5.771 12.519 8.654 1.00 97.81 95 LYS A N 1
ATOM 763 C CA . LYS A 1 95 ? -6.879 13.463 8.450 1.00 97.81 95 LYS A CA 1
ATOM 764 C C . LYS A 1 95 ? -8.217 12.786 8.675 1.00 97.81 95 LYS A C 1
ATOM 766 O O . LYS A 1 95 ? -8.380 11.596 8.438 1.00 97.81 95 LYS A O 1
ATOM 771 N N . LYS A 1 96 ? -9.200 13.555 9.136 1.00 97.25 96 LYS A N 1
ATOM 772 C CA . LYS A 1 96 ? -10.570 13.061 9.280 1.00 97.25 96 LYS A CA 1
ATOM 773 C C . LYS A 1 96 ? -11.279 13.098 7.927 1.00 97.25 96 LYS A C 1
ATOM 775 O O . LYS A 1 96 ? -11.334 14.153 7.299 1.00 97.25 96 LYS A O 1
ATOM 780 N N . TYR A 1 97 ? -11.876 11.980 7.530 1.00 91.44 97 TYR A N 1
ATOM 781 C CA . TYR A 1 97 ? -12.654 11.829 6.306 1.00 91.44 97 TYR A CA 1
ATOM 782 C C . TYR A 1 97 ? -14.036 11.244 6.632 1.00 91.44 97 TYR A C 1
ATOM 784 O O . TYR A 1 97 ? -14.216 10.053 6.892 1.00 91.44 97 TYR A O 1
ATOM 792 N N . GLY A 1 98 ? -15.047 12.115 6.684 1.00 93.75 98 GLY A N 1
ATOM 793 C CA . GLY A 1 98 ? -16.399 11.736 7.095 1.00 93.75 98 GLY A CA 1
ATOM 794 C C . GLY A 1 98 ? -16.436 11.179 8.525 1.00 93.75 98 GLY A C 1
ATOM 795 O O . GLY A 1 98 ? -16.172 11.897 9.492 1.00 93.75 98 GLY A O 1
ATOM 796 N N . LYS A 1 99 ? -16.807 9.899 8.658 1.00 96.06 99 LYS A N 1
ATOM 797 C CA . LYS A 1 99 ? -16.832 9.173 9.942 1.00 96.06 99 LYS A CA 1
ATOM 798 C C . LYS A 1 99 ? -15.526 8.436 10.253 1.00 96.06 99 LYS A C 1
ATOM 800 O O . LYS A 1 99 ? -15.410 7.894 11.345 1.00 96.06 99 LYS A O 1
ATOM 805 N N . LEU A 1 100 ? -14.592 8.405 9.309 1.00 98.00 100 LEU A N 1
ATOM 806 C CA . LEU A 1 100 ? -13.337 7.674 9.403 1.00 98.00 100 LEU A CA 1
ATOM 807 C C . LEU A 1 100 ? -12.156 8.640 9.466 1.00 98.00 100 LEU A C 1
ATOM 809 O O . LEU A 1 100 ? -12.297 9.859 9.321 1.00 98.00 100 LEU A O 1
ATOM 813 N N . TRP A 1 101 ? -10.987 8.066 9.684 1.00 98.50 101 TRP A N 1
ATOM 814 C CA . TRP A 1 101 ? -9.699 8.716 9.546 1.00 98.50 101 TRP A CA 1
ATOM 815 C C . TRP A 1 101 ? -8.956 8.115 8.362 1.00 98.50 101 TRP A C 1
ATOM 817 O O . TRP A 1 101 ? -9.195 6.963 8.005 1.00 98.50 101 TRP A O 1
ATOM 827 N N . GLU A 1 102 ? -8.063 8.902 7.780 1.00 98.38 102 GLU A N 1
ATOM 828 C CA . GLU A 1 102 ? -7.300 8.565 6.589 1.00 98.38 102 GLU A CA 1
ATOM 829 C C . GLU A 1 102 ? -5.818 8.878 6.804 1.00 98.38 102 GLU A C 1
ATOM 831 O O . GLU A 1 102 ? -5.463 9.925 7.357 1.00 98.38 102 GLU A O 1
ATOM 836 N N . LEU A 1 103 ? -4.960 7.967 6.357 1.00 98.56 103 LEU A N 1
ATOM 837 C CA . LEU A 1 103 ? -3.515 8.121 6.289 1.00 98.56 103 LEU A CA 1
ATOM 838 C C . LEU A 1 103 ? -3.083 7.889 4.848 1.00 98.56 103 LEU A C 1
ATOM 840 O O . LEU A 1 103 ? -3.273 6.796 4.323 1.00 98.56 103 LEU A O 1
ATOM 844 N N . ASN A 1 104 ? -2.456 8.895 4.247 1.00 98.25 104 ASN A N 1
ATOM 845 C CA . ASN A 1 104 ? -1.900 8.785 2.904 1.00 98.25 104 ASN A CA 1
ATOM 846 C C . ASN A 1 104 ? -0.379 8.745 2.952 1.00 98.25 104 ASN A C 1
ATOM 848 O O . ASN A 1 104 ? 0.246 9.353 3.827 1.00 98.25 104 ASN A O 1
ATOM 852 N N . GLY A 1 105 ? 0.223 8.110 1.961 1.00 97.19 105 GLY A N 1
ATOM 853 C CA . GLY A 1 105 ? 1.659 8.148 1.773 1.00 97.19 105 GLY A CA 1
ATOM 854 C C . GLY A 1 105 ? 2.075 7.767 0.367 1.00 97.19 105 GLY A C 1
ATOM 855 O O . GLY A 1 105 ? 1.247 7.532 -0.506 1.00 97.19 105 GLY A O 1
ATOM 856 N N . GLU A 1 106 ? 3.383 7.769 0.163 1.00 97.19 106 GLU A N 1
ATOM 857 C CA . GLU A 1 106 ? 4.021 7.447 -1.102 1.00 97.19 106 GLU A CA 1
ATOM 858 C C . GLU A 1 106 ? 5.316 6.675 -0.835 1.00 97.19 106 GLU A C 1
ATOM 860 O O . GLU A 1 106 ? 6.088 7.020 0.071 1.00 97.19 106 GLU A O 1
ATOM 865 N N . THR A 1 107 ? 5.573 5.638 -1.625 1.00 95.69 107 THR A N 1
ATOM 866 C CA . THR A 1 107 ? 6.844 4.914 -1.582 1.00 95.69 107 THR A CA 1
ATOM 867 C C . THR A 1 107 ? 7.989 5.763 -2.142 1.00 95.69 107 THR A C 1
ATOM 869 O O . THR A 1 107 ? 7.799 6.746 -2.861 1.00 95.69 107 THR A O 1
ATOM 872 N N . ASN A 1 108 ? 9.229 5.353 -1.886 1.00 93.06 108 ASN A N 1
ATOM 873 C CA . ASN A 1 108 ? 10.327 5.731 -2.775 1.00 93.06 108 ASN A CA 1
ATOM 874 C C . ASN A 1 108 ? 10.128 5.113 -4.175 1.00 93.06 108 ASN A C 1
ATOM 876 O O . ASN A 1 108 ? 9.268 4.254 -4.371 1.00 93.06 108 ASN A O 1
ATOM 880 N N . GLU A 1 109 ? 10.948 5.523 -5.145 1.00 91.25 109 GLU A N 1
ATOM 881 C CA . GLU A 1 109 ? 10.980 4.854 -6.450 1.00 91.25 109 GLU A CA 1
ATOM 882 C C . GLU A 1 109 ? 11.397 3.382 -6.264 1.00 91.25 109 GLU A C 1
ATOM 884 O O . GLU A 1 109 ? 12.456 3.101 -5.692 1.00 91.25 109 GLU A O 1
ATOM 889 N N . ILE A 1 110 ? 10.559 2.458 -6.733 1.00 90.19 110 ILE A N 1
ATOM 890 C CA . ILE A 1 110 ? 10.780 1.010 -6.735 1.00 90.19 110 ILE A CA 1
ATOM 891 C C . ILE A 1 110 ? 10.688 0.468 -8.169 1.00 90.19 110 ILE A C 1
ATOM 893 O O . ILE A 1 110 ? 9.926 1.005 -8.979 1.00 90.19 110 ILE A O 1
ATOM 897 N N . PRO A 1 111 ? 11.462 -0.576 -8.520 1.00 91.50 111 PRO A N 1
ATOM 898 C CA . PRO A 1 111 ? 11.341 -1.227 -9.819 1.00 91.50 111 PRO A CA 1
ATOM 899 C C . PRO A 1 111 ? 9.987 -1.929 -9.917 1.00 91.50 111 PRO A C 1
ATOM 901 O O . PRO A 1 111 ? 9.669 -2.802 -9.108 1.00 91.50 111 PRO A O 1
ATOM 904 N N . MET A 1 112 ? 9.189 -1.543 -10.907 1.00 92.69 112 MET A N 1
ATOM 905 C CA . MET A 1 112 ? 7.831 -2.040 -11.060 1.00 92.69 112 MET A CA 1
ATOM 906 C C . MET A 1 112 ? 7.804 -3.322 -11.888 1.00 92.69 112 MET A C 1
ATOM 908 O O . MET A 1 112 ? 8.085 -3.319 -13.086 1.00 92.69 112 MET A O 1
ATOM 912 N N . THR A 1 113 ? 7.433 -4.410 -11.224 1.00 94.06 113 THR A N 1
ATOM 913 C CA . THR A 1 113 ? 7.123 -5.719 -11.803 1.00 94.06 113 THR A CA 1
ATOM 914 C C . THR A 1 113 ? 5.850 -6.240 -11.138 1.00 94.06 113 THR A C 1
ATOM 916 O O . THR A 1 113 ? 5.478 -5.759 -10.064 1.00 94.06 113 THR A O 1
ATOM 919 N N . ALA A 1 114 ? 5.191 -7.226 -11.752 1.00 93.69 114 ALA A N 1
ATOM 920 C CA . ALA A 1 114 ? 3.997 -7.840 -11.170 1.00 93.69 114 ALA A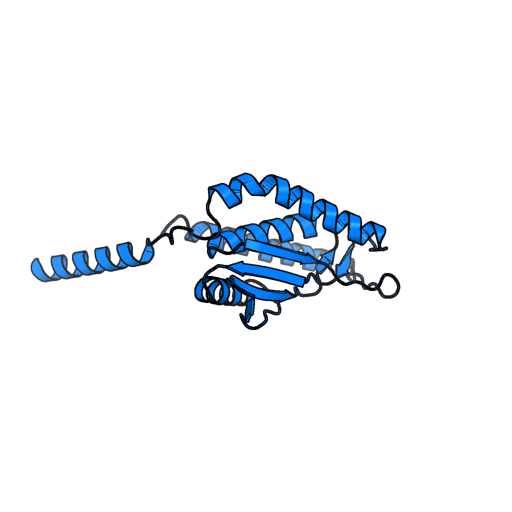 CA 1
ATOM 921 C C . ALA A 1 114 ? 4.280 -8.385 -9.759 1.00 93.69 114 ALA A C 1
ATOM 923 O O . ALA A 1 114 ? 3.534 -8.106 -8.824 1.00 93.69 114 ALA A O 1
ATOM 924 N N . ASP A 1 115 ? 5.406 -9.083 -9.597 1.00 94.44 115 ASP A N 1
ATOM 925 C CA . ASP A 1 115 ? 5.802 -9.684 -8.324 1.00 94.44 115 ASP A CA 1
ATOM 926 C C . ASP A 1 115 ? 6.131 -8.629 -7.265 1.00 94.44 115 ASP A C 1
ATOM 928 O O . ASP A 1 115 ? 5.665 -8.729 -6.131 1.00 94.44 115 ASP A O 1
ATOM 932 N N . ASN A 1 116 ? 6.893 -7.587 -7.621 1.00 93.56 116 ASN A N 1
ATOM 933 C CA . ASN A 1 116 ? 7.240 -6.530 -6.669 1.00 93.56 116 ASN A CA 1
ATOM 934 C C . ASN A 1 116 ? 5.987 -5.809 -6.172 1.00 93.56 116 ASN A C 1
ATOM 936 O O . ASN A 1 116 ? 5.881 -5.534 -4.976 1.00 93.56 116 ASN A O 1
ATOM 940 N N . LEU A 1 117 ? 5.032 -5.535 -7.068 1.00 95.38 117 LEU A N 1
ATOM 941 C CA . LEU A 1 117 ? 3.780 -4.912 -6.670 1.00 95.38 117 LEU A CA 1
ATOM 942 C C . LEU A 1 117 ? 2.938 -5.854 -5.806 1.00 95.38 117 LEU A C 1
ATOM 944 O O . LEU A 1 117 ? 2.408 -5.409 -4.792 1.00 95.38 117 LEU A O 1
ATOM 948 N N . LEU A 1 118 ? 2.857 -7.141 -6.159 1.00 96.06 118 LEU A N 1
ATOM 949 C CA . LEU A 1 118 ? 2.145 -8.154 -5.377 1.00 96.06 118 LEU A CA 1
ATOM 950 C C . LEU A 1 118 ? 2.681 -8.244 -3.949 1.00 96.06 118 LEU A C 1
ATOM 952 O O . LEU A 1 118 ? 1.910 -8.137 -2.996 1.00 96.06 118 LEU A O 1
ATOM 956 N N . PHE A 1 119 ? 3.995 -8.402 -3.785 1.00 94.38 119 PHE A N 1
ATOM 957 C CA . PHE A 1 119 ? 4.599 -8.491 -2.457 1.00 94.38 119 PHE A CA 1
ATOM 958 C C . PHE A 1 119 ? 4.419 -7.203 -1.660 1.00 94.38 119 PHE A C 1
ATOM 960 O O . PHE A 1 119 ? 4.081 -7.268 -0.479 1.00 94.38 119 PHE A O 1
ATOM 967 N N . TRP A 1 120 ? 4.578 -6.046 -2.303 1.00 95.94 120 TRP A N 1
ATOM 968 C CA . TRP A 1 120 ? 4.332 -4.759 -1.662 1.00 95.94 120 TRP A CA 1
ATOM 969 C C . TRP A 1 120 ? 2.872 -4.605 -1.212 1.00 95.94 120 TRP A C 1
ATOM 971 O O . TRP A 1 120 ? 2.621 -4.251 -0.062 1.00 95.94 120 TRP A O 1
ATOM 981 N N . GLY A 1 121 ? 1.904 -4.923 -2.076 1.00 96.12 121 GLY A N 1
ATOM 982 C CA . GLY A 1 121 ? 0.478 -4.807 -1.768 1.00 96.12 121 GLY A CA 1
ATOM 983 C C . GLY A 1 121 ? 0.056 -5.720 -0.616 1.00 96.12 121 GLY A C 1
ATOM 984 O O . GLY A 1 121 ? -0.643 -5.281 0.297 1.00 96.12 121 GLY A O 1
ATOM 985 N N . LEU A 1 122 ? 0.552 -6.962 -0.595 1.00 96.38 122 LEU A N 1
ATOM 986 C CA . LEU A 1 122 ? 0.292 -7.910 0.494 1.00 96.38 122 LEU A CA 1
ATOM 987 C C . LEU A 1 122 ? 0.950 -7.497 1.814 1.00 96.38 122 LEU A C 1
ATOM 989 O O . LEU A 1 122 ? 0.343 -7.666 2.876 1.00 96.38 122 LEU A O 1
ATOM 993 N N . ASP A 1 123 ? 2.162 -6.944 1.765 1.00 96.00 123 ASP A N 1
ATOM 994 C CA . ASP A 1 123 ? 2.827 -6.403 2.949 1.00 96.00 123 ASP A CA 1
ATOM 995 C C . ASP A 1 123 ? 2.039 -5.213 3.513 1.00 96.00 123 ASP A C 1
ATOM 997 O O . ASP A 1 123 ? 1.670 -5.225 4.686 1.00 96.00 123 ASP A O 1
ATOM 1001 N N . MET A 1 124 ? 1.655 -4.242 2.678 1.00 97.12 124 MET A N 1
ATOM 1002 C CA . MET A 1 124 ? 0.831 -3.102 3.101 1.00 97.12 124 MET A CA 1
ATOM 1003 C C . MET A 1 124 ? -0.535 -3.540 3.649 1.00 97.12 124 MET A C 1
ATOM 1005 O O . MET A 1 124 ? -0.981 -3.027 4.677 1.00 97.12 124 MET A O 1
ATOM 1009 N N . TYR A 1 125 ? -1.173 -4.542 3.041 1.00 97.25 125 TYR A N 1
ATOM 1010 C CA . TYR A 1 125 ? -2.417 -5.131 3.540 1.00 97.25 125 TYR A CA 1
ATOM 1011 C C . TYR A 1 125 ? -2.252 -5.752 4.937 1.00 97.25 125 TYR A C 1
ATOM 1013 O O . TYR A 1 125 ? -3.063 -5.502 5.835 1.00 97.25 125 TYR A O 1
ATOM 1021 N N . LYS A 1 126 ? -1.163 -6.502 5.157 1.00 96.12 126 LYS A N 1
ATOM 1022 C CA . LYS A 1 126 ? -0.793 -7.052 6.470 1.00 96.12 126 LYS A CA 1
ATOM 1023 C C . LYS A 1 126 ? -0.500 -5.948 7.486 1.00 96.12 126 LYS A C 1
ATOM 1025 O O . LYS A 1 126 ? -1.003 -6.027 8.605 1.00 96.12 126 LYS A O 1
ATOM 1030 N N . ARG A 1 127 ? 0.256 -4.910 7.111 1.00 95.62 127 ARG A N 1
ATOM 1031 C CA . ARG A 1 127 ? 0.522 -3.753 7.982 1.00 95.62 127 ARG A CA 1
ATOM 1032 C C . ARG A 1 127 ? -0.775 -3.070 8.398 1.00 95.62 127 ARG A C 1
ATOM 1034 O O . ARG A 1 127 ? -0.949 -2.789 9.575 1.00 95.62 127 ARG A O 1
ATOM 1041 N N . GLY A 1 128 ? -1.723 -2.874 7.482 1.00 97.19 128 GLY A N 1
ATOM 1042 C CA . GLY A 1 128 ? -3.051 -2.363 7.834 1.00 97.19 128 GLY A CA 1
ATOM 1043 C C . GLY A 1 128 ? -3.697 -3.185 8.953 1.00 97.19 128 GLY A C 1
ATOM 1044 O O . GLY A 1 128 ? -4.058 -2.642 9.998 1.00 97.19 128 GLY A O 1
ATOM 1045 N N . PHE A 1 129 ? -3.755 -4.507 8.775 1.00 96.62 129 PHE A N 1
ATOM 1046 C CA . PHE A 1 129 ? -4.318 -5.424 9.766 1.00 96.62 129 PHE A CA 1
ATOM 1047 C C . PHE A 1 129 ? -3.623 -5.364 11.138 1.00 96.62 129 PHE A C 1
ATOM 1049 O O . PHE A 1 129 ? -4.305 -5.301 12.163 1.00 96.62 129 PHE A O 1
ATOM 1056 N N . GLU A 1 130 ? -2.287 -5.323 11.178 1.00 95.25 130 GLU A N 1
ATOM 1057 C CA . GLU A 1 130 ? -1.509 -5.232 12.428 1.00 95.25 130 GLU A CA 1
ATOM 1058 C C . GLU A 1 130 ? -1.888 -4.012 13.280 1.00 95.25 130 GLU A C 1
ATOM 1060 O O . GLU A 1 130 ? -1.839 -4.071 14.511 1.00 95.25 130 GLU A O 1
ATOM 1065 N N . PHE A 1 131 ? -2.316 -2.929 12.630 1.00 96.69 131 PHE A N 1
ATOM 1066 C CA . PHE A 1 131 ? -2.674 -1.666 13.269 1.00 96.69 131 PHE A CA 1
ATOM 1067 C C . PHE A 1 131 ? -4.185 -1.374 13.256 1.00 96.69 131 PHE A C 1
ATOM 1069 O O . PHE A 1 131 ? -4.574 -0.236 13.498 1.00 96.69 131 PHE A O 1
ATOM 1076 N N . ASP A 1 132 ? -5.041 -2.379 13.025 1.00 97.56 132 ASP A N 1
ATOM 1077 C CA . ASP A 1 132 ? -6.511 -2.239 12.976 1.00 97.56 132 ASP A CA 1
ATOM 1078 C C . ASP A 1 132 ? -6.972 -1.149 11.976 1.00 97.56 132 ASP A C 1
ATOM 1080 O O . ASP A 1 132 ? -7.813 -0.285 12.255 1.00 97.56 132 ASP A O 1
ATOM 1084 N N . ALA A 1 133 ? -6.366 -1.180 10.788 1.00 97.81 133 ALA A N 1
ATOM 1085 C CA . ALA A 1 133 ? -6.620 -0.297 9.657 1.00 97.81 133 ALA A CA 1
ATOM 1086 C C . ALA A 1 133 ? -6.832 -1.109 8.370 1.00 97.81 133 ALA A C 1
ATOM 1088 O O . ALA A 1 133 ? -6.323 -2.216 8.205 1.00 97.81 133 ALA A O 1
ATOM 1089 N N . LYS A 1 134 ? -7.581 -0.550 7.422 1.00 97.81 134 LYS A N 1
ATOM 1090 C CA . LYS A 1 134 ? -7.799 -1.151 6.102 1.00 97.81 134 LYS A CA 1
ATOM 1091 C C . LYS A 1 134 ? -6.929 -0.434 5.075 1.00 97.81 134 LYS A C 1
ATOM 1093 O O . LYS A 1 134 ? -6.982 0.791 5.003 1.00 97.81 134 LYS A O 1
ATOM 1098 N N . HIS A 1 135 ? -6.183 -1.192 4.271 1.00 97.44 135 HIS A N 1
ATOM 1099 C CA . HIS A 1 135 ? -5.567 -0.685 3.043 1.00 97.44 135 HIS A CA 1
ATOM 1100 C C . HIS A 1 135 ? -6.691 -0.420 2.034 1.00 97.44 135 HIS A C 1
ATOM 1102 O O . HIS A 1 135 ? -7.359 -1.355 1.594 1.00 97.44 135 HIS A O 1
ATOM 1108 N N . ASP A 1 136 ? -7.011 0.850 1.799 1.00 96.31 136 ASP A N 1
ATOM 1109 C CA . ASP A 1 136 ? -8.240 1.237 1.102 1.00 96.31 136 ASP A CA 1
ATOM 1110 C C . ASP A 1 136 ? -8.027 1.491 -0.385 1.00 96.31 136 ASP A C 1
ATOM 1112 O O . ASP A 1 136 ? -8.852 1.082 -1.200 1.00 96.31 136 ASP A O 1
ATOM 1116 N N . ALA A 1 137 ? -6.919 2.145 -0.728 1.00 95.19 137 ALA A N 1
ATOM 1117 C CA . ALA A 1 137 ? -6.575 2.475 -2.100 1.00 95.19 137 ALA A CA 1
ATOM 1118 C C . ALA A 1 137 ? -5.060 2.558 -2.277 1.00 95.19 137 ALA A C 1
ATOM 1120 O O . ALA A 1 137 ? -4.330 2.896 -1.345 1.00 95.19 137 ALA A O 1
ATOM 1121 N N . TYR A 1 138 ? -4.609 2.269 -3.492 1.00 95.12 138 TYR A N 1
ATOM 1122 C CA . TYR A 1 138 ? -3.241 2.489 -3.931 1.00 95.12 138 TYR A CA 1
ATOM 1123 C C . TYR A 1 138 ? -3.178 2.610 -5.450 1.00 95.12 138 TYR A C 1
ATOM 1125 O O . TYR A 1 138 ? -4.027 2.082 -6.174 1.00 95.12 138 TYR A O 1
ATOM 1133 N N . GLY A 1 139 ? -2.150 3.298 -5.931 1.00 91.31 139 GLY A N 1
ATOM 1134 C CA . GLY A 1 139 ? -1.918 3.548 -7.344 1.00 91.31 139 GLY A CA 1
ATOM 1135 C C . GLY A 1 139 ? -0.462 3.899 -7.607 1.00 91.31 139 GLY A C 1
ATOM 1136 O O . GLY A 1 139 ? 0.327 4.076 -6.688 1.00 91.31 139 GLY A O 1
ATOM 1137 N N . GLY A 1 140 ? -0.076 3.928 -8.877 1.00 83.62 140 GLY A N 1
ATOM 1138 C CA . GLY A 1 140 ? 1.279 4.293 -9.273 1.00 83.62 140 GLY A CA 1
ATOM 1139 C C . GLY A 1 140 ? 1.234 5.352 -10.358 1.00 83.62 140 GLY A C 1
ATOM 1140 O O . GLY A 1 140 ? 1.110 4.980 -11.529 1.00 83.62 140 GLY A O 1
ATOM 1141 N N . PRO A 1 141 ? 1.291 6.656 -10.029 1.00 77.00 141 PRO A N 1
ATOM 1142 C CA . PRO A 1 141 ? 1.369 7.684 -11.053 1.00 77.00 141 PRO A CA 1
ATOM 1143 C C . PRO A 1 141 ? 2.688 7.528 -11.819 1.00 77.00 141 PRO A C 1
ATOM 1145 O O . PRO A 1 141 ? 3.771 7.634 -11.248 1.00 77.00 141 PRO A O 1
ATOM 1148 N N . PHE A 1 142 ? 2.609 7.291 -13.127 1.00 82.69 142 PHE A N 1
ATOM 1149 C CA . PHE A 1 142 ? 3.777 7.264 -14.006 1.00 82.69 142 PHE A CA 1
ATOM 1150 C C . PHE A 1 142 ? 3.501 8.057 -15.283 1.00 82.69 142 PHE A C 1
ATOM 1152 O O . PHE A 1 142 ? 2.366 8.115 -15.757 1.00 82.69 142 PHE A O 1
ATOM 1159 N N . ASP A 1 143 ? 4.548 8.659 -15.851 1.00 84.75 143 ASP A N 1
ATOM 1160 C CA . ASP A 1 143 ? 4.487 9.239 -17.191 1.00 84.75 143 ASP A CA 1
ATOM 1161 C C . ASP A 1 143 ? 4.957 8.185 -18.206 1.00 84.75 143 ASP A C 1
ATOM 1163 O O . ASP A 1 143 ? 6.138 7.822 -18.200 1.00 84.75 143 ASP A O 1
ATOM 1167 N N . PRO A 1 144 ? 4.087 7.698 -19.113 1.00 85.44 144 PRO A N 1
ATOM 1168 C CA . PRO A 1 144 ? 4.476 6.725 -20.129 1.00 85.44 144 PRO A CA 1
ATOM 1169 C C . PRO A 1 144 ? 5.624 7.204 -21.031 1.00 85.44 144 PRO A C 1
ATOM 1171 O O . PRO A 1 144 ? 6.339 6.373 -21.600 1.00 85.44 144 PRO A O 1
ATOM 1174 N N . LYS A 1 145 ? 5.804 8.525 -21.169 1.00 87.69 145 LYS A N 1
ATOM 1175 C CA . LYS A 1 145 ? 6.821 9.158 -22.018 1.00 87.69 145 LYS A CA 1
ATOM 1176 C C . LYS A 1 145 ? 8.160 9.334 -21.306 1.00 87.69 145 LYS A C 1
ATOM 1178 O O . LYS A 1 145 ? 9.190 9.287 -21.974 1.00 87.69 145 LYS A O 1
ATOM 1183 N N . GLU A 1 146 ? 8.156 9.479 -19.983 1.00 89.12 146 GLU A N 1
ATOM 1184 C CA . GLU A 1 146 ? 9.336 9.821 -19.173 1.00 89.12 146 GLU A CA 1
ATOM 1185 C C . GLU A 1 146 ? 9.616 8.777 -18.079 1.00 89.12 146 GLU A C 1
ATOM 1187 O O . GLU A 1 146 ? 9.745 9.078 -16.894 1.00 89.12 146 GLU A O 1
ATOM 1192 N N . GLN A 1 147 ? 9.729 7.512 -18.485 1.00 90.50 147 GLN A N 1
ATOM 1193 C CA . GLN A 1 147 ? 10.004 6.405 -17.565 1.00 90.50 147 GLN A CA 1
ATOM 1194 C C . GLN A 1 147 ? 11.499 6.275 -17.264 1.00 90.50 147 GLN A C 1
ATOM 1196 O O . GLN A 1 147 ? 12.334 6.259 -18.174 1.00 90.50 147 GLN A O 1
ATOM 1201 N N . LYS A 1 148 ? 11.829 6.130 -15.979 1.00 90.00 148 LYS A N 1
ATOM 1202 C CA . LYS A 1 148 ? 13.189 5.865 -15.496 1.00 90.00 148 LYS A CA 1
ATOM 1203 C C . LYS A 1 148 ? 13.391 4.370 -15.299 1.00 90.00 148 LYS A C 1
ATOM 1205 O O . LYS A 1 148 ? 12.442 3.654 -15.003 1.00 90.00 148 LYS A O 1
ATOM 1210 N N . PHE A 1 149 ? 14.629 3.905 -15.407 1.00 89.38 149 PHE A N 1
ATOM 1211 C CA . PHE A 1 149 ? 14.980 2.501 -15.201 1.00 89.38 149 PHE A CA 1
ATOM 1212 C C . PHE A 1 149 ? 16.147 2.387 -14.223 1.00 89.38 149 PHE A C 1
ATOM 1214 O O . PHE A 1 149 ? 16.986 3.295 -14.176 1.00 89.38 149 PHE A O 1
ATOM 1221 N N . PRO A 1 150 ? 16.238 1.283 -13.462 1.00 84.06 150 PRO A N 1
ATOM 1222 C CA . PRO A 1 150 ? 17.424 0.981 -12.684 1.00 84.06 150 PRO A CA 1
ATOM 1223 C C . PRO A 1 150 ? 18.650 0.950 -13.597 1.00 84.06 150 PRO A C 1
ATOM 1225 O O . PRO A 1 150 ? 18.645 0.318 -14.654 1.00 84.06 150 PRO A O 1
ATOM 1228 N N . VAL A 1 151 ? 19.725 1.613 -13.180 1.00 79.81 151 VAL A N 1
ATOM 1229 C CA . VAL A 1 151 ? 21.016 1.477 -13.856 1.00 79.81 151 VAL A CA 1
ATOM 1230 C C . VAL A 1 151 ? 21.619 0.146 -13.422 1.00 79.81 151 VAL A C 1
ATOM 1232 O O . VAL A 1 151 ? 22.181 0.037 -12.333 1.00 79.81 151 VAL A O 1
ATOM 1235 N N . ILE A 1 152 ? 21.475 -0.878 -14.262 1.00 71.62 152 ILE A N 1
ATOM 1236 C CA . ILE A 1 152 ? 22.089 -2.186 -14.029 1.00 71.62 152 ILE A CA 1
ATOM 1237 C C . ILE A 1 152 ? 23.536 -2.122 -14.519 1.00 71.62 152 ILE A C 1
ATOM 1239 O O . ILE A 1 152 ? 23.829 -2.307 -15.698 1.00 71.62 152 ILE A O 1
ATOM 1243 N N . ASP A 1 153 ? 24.448 -1.829 -13.598 1.00 75.06 153 ASP A N 1
ATOM 1244 C CA . ASP A 1 153 ? 25.883 -1.927 -13.845 1.00 75.06 153 ASP A CA 1
ATOM 1245 C C . ASP A 1 153 ? 26.333 -3.373 -13.606 1.00 75.06 153 ASP A C 1
ATOM 1247 O O . ASP A 1 153 ? 26.408 -3.837 -12.465 1.00 75.06 153 ASP A O 1
ATOM 1251 N N . SER A 1 154 ? 26.640 -4.097 -14.685 1.00 72.06 154 SER A N 1
ATOM 1252 C CA . SER A 1 154 ? 27.064 -5.499 -14.616 1.00 72.06 154 SER A CA 1
ATOM 1253 C C . SER A 1 154 ? 28.340 -5.700 -13.795 1.00 72.06 154 SER A C 1
ATOM 1255 O O . SER A 1 154 ? 28.566 -6.792 -13.279 1.00 72.06 154 SER A O 1
ATOM 1257 N N . THR A 1 155 ? 29.165 -4.660 -13.622 1.00 80.88 155 THR A N 1
ATOM 1258 C CA . THR A 1 155 ? 30.365 -4.733 -12.773 1.00 80.88 155 THR A CA 1
ATOM 1259 C C . THR A 1 155 ? 30.033 -4.746 -11.278 1.00 80.88 155 THR A C 1
ATOM 1261 O O . THR A 1 155 ? 30.868 -5.129 -10.461 1.00 80.88 155 THR A O 1
ATOM 1264 N N . LYS A 1 156 ? 28.792 -4.399 -10.910 1.00 77.19 156 LYS A N 1
ATOM 1265 C CA . LYS A 1 156 ? 28.285 -4.370 -9.532 1.00 77.19 156 LYS A CA 1
ATOM 1266 C C . LYS A 1 156 ? 27.398 -5.564 -9.185 1.00 77.19 156 LYS A C 1
ATOM 1268 O O . LYS A 1 156 ? 26.768 -5.554 -8.131 1.00 77.19 156 LYS A O 1
ATOM 1273 N N . ALA A 1 157 ? 27.359 -6.606 -10.017 1.00 77.06 157 ALA A N 1
ATOM 1274 C CA . ALA A 1 157 ? 26.547 -7.798 -9.761 1.00 77.06 157 ALA A CA 1
ATOM 1275 C C . ALA A 1 157 ? 26.801 -8.394 -8.361 1.00 77.06 157 ALA A C 1
ATOM 1277 O O . ALA A 1 157 ? 25.852 -8.649 -7.623 1.00 77.06 157 ALA A O 1
ATOM 1278 N N . HIS A 1 158 ? 28.071 -8.520 -7.956 1.00 77.69 158 HIS A N 1
ATOM 1279 C CA . HIS A 1 158 ? 28.440 -8.986 -6.613 1.00 77.69 158 HIS A CA 1
ATOM 1280 C C . HIS A 1 158 ? 27.956 -8.046 -5.504 1.00 77.69 158 HIS A C 1
ATOM 1282 O O . HIS A 1 158 ? 27.396 -8.503 -4.518 1.00 77.69 158 HIS A O 1
ATOM 1288 N N . TYR A 1 159 ? 28.085 -6.732 -5.700 1.00 76.62 159 TYR A N 1
ATOM 1289 C CA . TYR A 1 159 ? 27.595 -5.740 -4.744 1.00 76.62 159 TYR A CA 1
ATOM 1290 C C . TYR A 1 159 ? 26.078 -5.851 -4.524 1.00 76.62 159 TYR A C 1
ATOM 1292 O O . TYR A 1 159 ? 25.618 -5.824 -3.386 1.00 76.62 159 TYR A O 1
ATOM 1300 N N . TYR A 1 160 ? 25.295 -6.002 -5.597 1.00 74.25 160 TYR A N 1
ATOM 1301 C CA . TYR A 1 160 ? 23.843 -6.161 -5.482 1.00 74.25 160 TYR A CA 1
ATOM 1302 C C . TYR A 1 160 ? 23.447 -7.512 -4.872 1.00 74.25 160 TYR A C 1
ATOM 1304 O O . TYR A 1 160 ? 22.490 -7.561 -4.103 1.00 74.25 160 TYR A O 1
ATOM 1312 N N . PHE A 1 161 ? 24.196 -8.582 -5.155 1.00 76.31 161 PHE A N 1
ATOM 1313 C CA . PHE A 1 161 ? 24.001 -9.889 -4.524 1.00 76.31 161 PHE A CA 1
ATOM 1314 C C . PHE A 1 161 ? 24.238 -9.833 -3.007 1.00 76.31 161 PHE A C 1
ATOM 1316 O O . PHE A 1 161 ? 23.369 -10.233 -2.234 1.00 76.31 161 PHE A O 1
ATOM 1323 N N . ASP A 1 162 ? 25.367 -9.264 -2.576 1.00 79.12 162 ASP A N 1
ATOM 1324 C CA . ASP A 1 162 ? 25.713 -9.129 -1.155 1.00 79.12 162 ASP A CA 1
ATOM 1325 C C . ASP A 1 162 ? 24.719 -8.224 -0.416 1.00 79.12 162 ASP A C 1
ATOM 1327 O O . ASP A 1 162 ? 24.314 -8.517 0.711 1.00 79.12 162 ASP A O 1
ATOM 1331 N N . LYS A 1 163 ? 24.269 -7.145 -1.069 1.00 74.00 163 LYS A N 1
ATOM 1332 C CA . LYS A 1 163 ? 23.232 -6.262 -0.530 1.00 74.00 163 LYS A CA 1
ATOM 1333 C C . LYS A 1 163 ? 21.902 -6.999 -0.345 1.00 74.00 163 LYS A C 1
ATOM 1335 O O . LYS A 1 163 ? 21.297 -6.882 0.716 1.00 74.00 163 LYS A O 1
ATOM 1340 N N . GLY A 1 164 ? 21.485 -7.797 -1.331 1.00 69.00 164 GLY A N 1
ATOM 1341 C CA . GLY A 1 164 ? 20.281 -8.623 -1.229 1.00 69.00 164 GLY A CA 1
ATOM 1342 C C . GLY A 1 164 ? 20.357 -9.635 -0.082 1.00 69.00 164 GLY A C 1
ATOM 1343 O O . GLY A 1 164 ? 19.394 -9.788 0.664 1.00 69.00 164 GLY A O 1
ATOM 1344 N N . LEU A 1 165 ? 21.514 -10.274 0.128 1.00 72.06 165 LEU A N 1
ATOM 1345 C CA . LEU A 1 165 ? 21.722 -11.164 1.275 1.00 72.06 165 LEU A CA 1
ATOM 1346 C C . LEU A 1 165 ? 21.624 -10.422 2.612 1.00 72.06 165 LEU A C 1
ATOM 1348 O O . LEU A 1 165 ? 20.973 -10.917 3.529 1.00 72.06 165 LEU A O 1
ATOM 1352 N N . ALA A 1 166 ? 22.235 -9.242 2.732 1.00 65.50 166 ALA A N 1
ATOM 1353 C CA . ALA A 1 166 ? 22.178 -8.449 3.959 1.00 65.50 166 ALA A CA 1
ATOM 1354 C C . ALA A 1 166 ? 20.742 -8.010 4.306 1.00 65.50 166 ALA A C 1
ATOM 1356 O O . ALA A 1 166 ? 20.342 -8.080 5.469 1.00 65.50 166 ALA A O 1
ATOM 1357 N N . GLU A 1 167 ? 19.952 -7.613 3.305 1.00 63.06 167 GLU A N 1
ATOM 1358 C CA . GLU A 1 167 ? 18.544 -7.239 3.488 1.00 63.06 167 GLU A CA 1
AT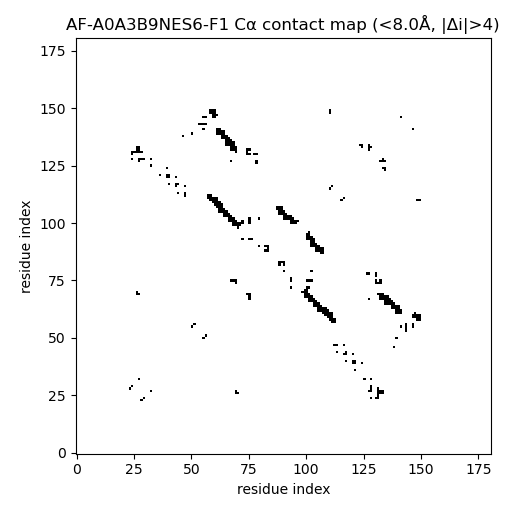OM 1359 C C . GLU A 1 167 ? 17.673 -8.456 3.857 1.00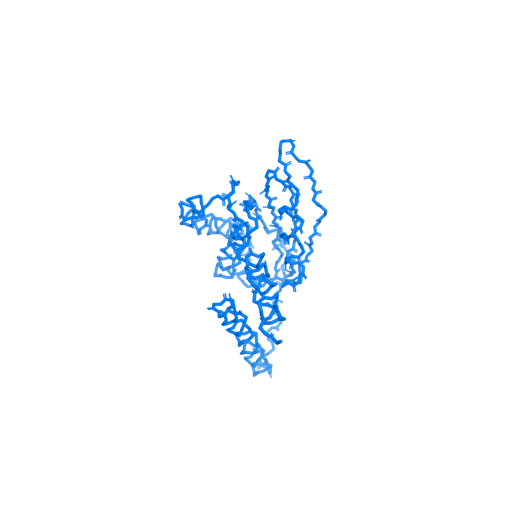 63.06 167 GLU A C 1
ATOM 1361 O O . GLU A 1 167 ? 16.921 -8.395 4.830 1.00 63.06 167 GLU A O 1
ATOM 1366 N N . CYS A 1 168 ? 17.839 -9.602 3.184 1.00 55.22 168 CYS A N 1
ATOM 1367 C CA . CYS A 1 168 ? 17.120 -10.844 3.510 1.00 55.22 168 CYS A CA 1
ATOM 1368 C C . CYS A 1 168 ? 17.455 -11.399 4.905 1.00 55.22 168 CYS A C 1
ATOM 1370 O O . CYS A 1 168 ? 16.580 -11.910 5.606 1.00 55.22 168 CYS A O 1
ATOM 1372 N N . VAL A 1 169 ? 18.722 -11.321 5.322 1.00 50.94 169 VAL A N 1
ATOM 1373 C CA . VAL A 1 169 ? 19.158 -11.813 6.636 1.00 50.94 169 VAL A CA 1
ATOM 1374 C C . VAL A 1 169 ? 18.567 -10.954 7.753 1.00 50.94 169 VAL A C 1
ATOM 1376 O O . VAL A 1 169 ? 18.059 -11.524 8.719 1.00 50.94 169 VAL A O 1
ATOM 1379 N N . ASN A 1 170 ? 18.542 -9.625 7.605 1.00 45.91 170 ASN A N 1
ATOM 1380 C CA . ASN A 1 170 ? 17.907 -8.727 8.578 1.00 45.91 170 ASN A CA 1
ATOM 1381 C C . ASN A 1 170 ? 16.410 -9.016 8.749 1.00 45.91 170 ASN A C 1
ATOM 1383 O O . ASN A 1 170 ? 15.942 -9.072 9.882 1.00 45.91 170 ASN A O 1
ATOM 1387 N N . ILE A 1 171 ? 15.699 -9.322 7.657 1.00 49.12 171 ILE A N 1
ATOM 1388 C CA . ILE A 1 171 ? 14.300 -9.765 7.719 1.00 49.12 171 ILE A CA 1
ATOM 1389 C C . ILE A 1 171 ? 14.181 -11.045 8.571 1.00 49.12 171 ILE A C 1
ATOM 1391 O O . ILE A 1 171 ? 13.316 -11.132 9.436 1.00 49.12 171 ILE A O 1
ATOM 1395 N N . SER A 1 172 ? 15.075 -12.030 8.416 1.00 38.31 172 SER A N 1
ATOM 1396 C CA . SER A 1 172 ? 14.992 -13.291 9.183 1.00 38.31 172 SER A CA 1
ATOM 1397 C C . SER A 1 172 ? 15.218 -13.141 10.700 1.00 38.31 172 SER A C 1
ATOM 1399 O O . SER A 1 172 ? 14.617 -13.880 11.486 1.00 38.31 172 SER A O 1
ATOM 1401 N N . TRP A 1 173 ? 16.053 -12.185 11.126 1.00 37.22 173 TRP A N 1
ATOM 1402 C CA . TRP A 1 173 ? 16.338 -11.938 12.547 1.00 37.22 173 TRP A CA 1
ATOM 1403 C C . TRP A 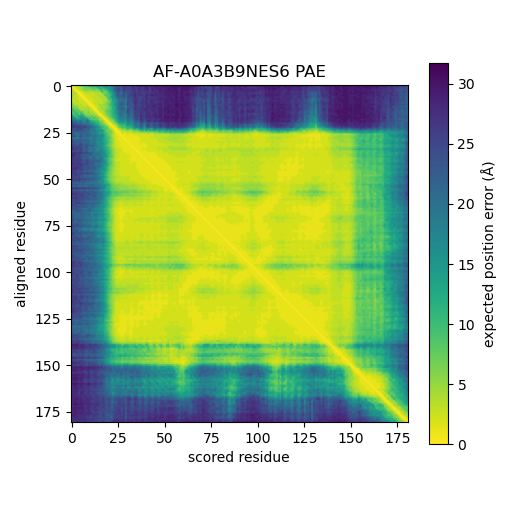1 173 ? 15.218 -11.163 13.247 1.00 37.22 173 TRP A C 1
ATOM 1405 O O . TRP A 1 173 ? 14.970 -11.387 14.428 1.00 37.22 173 TRP A O 1
ATOM 1415 N N . GLU A 1 174 ? 14.501 -10.303 12.524 1.00 44.00 174 GLU A N 1
ATOM 1416 C CA . GLU A 1 174 ? 13.361 -9.551 13.062 1.00 44.00 174 GLU A CA 1
ATOM 1417 C C . GLU A 1 174 ? 12.159 -10.481 13.324 1.00 44.00 174 GLU A C 1
ATOM 1419 O O . GLU A 1 174 ? 11.570 -10.457 14.402 1.00 44.00 174 GLU A O 1
ATOM 1424 N N . TYR A 1 175 ? 11.890 -11.435 12.420 1.00 43.59 175 TYR A N 1
ATOM 1425 C CA . TYR A 1 175 ? 10.832 -12.445 12.601 1.00 43.59 175 TYR A CA 1
ATOM 1426 C C . TYR A 1 175 ? 11.126 -13.505 13.680 1.00 43.59 175 TYR A C 1
ATOM 1428 O O . TYR A 1 175 ? 10.207 -14.206 14.109 1.00 43.59 175 TYR A O 1
ATOM 1436 N N . SER A 1 176 ? 12.379 -13.664 14.120 1.00 37.41 176 SER A N 1
ATOM 1437 C CA . SER A 1 176 ? 12.744 -14.670 15.132 1.00 37.41 176 SER A CA 1
ATOM 1438 C C . SER A 1 176 ? 12.688 -14.156 16.575 1.00 37.41 176 SER A C 1
ATOM 1440 O O . SER A 1 176 ? 12.615 -14.978 17.491 1.00 37.41 176 SER A O 1
ATOM 1442 N N . PHE A 1 177 ? 12.633 -12.838 16.800 1.00 37.59 177 PHE A N 1
ATOM 1443 C CA . PHE A 1 177 ? 12.442 -12.270 18.142 1.00 37.59 177 PHE A CA 1
ATOM 1444 C C . PHE A 1 177 ? 10.965 -12.122 18.542 1.00 37.59 177 PHE A C 1
ATOM 1446 O O . PHE A 1 177 ? 10.645 -12.341 19.709 1.00 37.59 177 PHE A O 1
ATOM 1453 N N . ASP A 1 178 ? 10.053 -11.895 17.592 1.00 42.66 178 ASP A N 1
ATOM 1454 C CA . ASP A 1 178 ? 8.616 -11.724 17.885 1.00 42.66 178 ASP A CA 1
ATOM 1455 C C . ASP A 1 178 ? 7.879 -13.030 18.249 1.00 42.66 178 ASP A C 1
ATOM 1457 O O . ASP A 1 178 ? 6.764 -12.998 18.768 1.00 42.66 178 ASP A O 1
ATOM 1461 N N . TYR A 1 179 ? 8.496 -14.197 18.023 1.00 35.47 179 TYR A N 1
ATOM 1462 C CA . TYR A 1 179 ? 7.957 -15.505 18.434 1.00 35.47 179 TYR A CA 1
ATOM 1463 C C . TYR A 1 179 ? 8.556 -16.047 19.744 1.00 35.47 179 TYR A C 1
ATOM 1465 O O . TYR A 1 179 ? 8.172 -17.135 20.180 1.00 35.47 179 TYR A O 1
ATOM 1473 N N . LEU A 1 180 ? 9.484 -15.321 20.381 1.00 32.84 180 LEU A N 1
ATOM 1474 C CA . LEU A 1 180 ? 10.179 -15.765 21.598 1.00 32.84 180 LEU A CA 1
ATOM 1475 C C . LEU A 1 180 ? 10.064 -14.800 22.796 1.00 32.84 180 LEU A C 1
ATOM 1477 O O . LEU A 1 180 ? 10.764 -15.007 23.791 1.00 32.84 180 LEU A O 1
ATOM 1481 N N . SER A 1 181 ? 9.167 -13.807 22.756 1.00 33.09 181 SER A N 1
ATOM 1482 C CA . SER A 1 181 ? 8.869 -12.921 23.900 1.00 33.09 181 SER A CA 1
ATOM 1483 C C . SER A 1 181 ? 7.429 -13.019 24.391 1.00 33.09 181 SER A C 1
ATOM 1485 O O . SER A 1 181 ? 6.518 -12.778 23.567 1.00 33.09 181 SER A O 1
#

Nearest PDB structures (foldseek):
  1nxi-assembly1_A  TM=7.950E-01  e=2.908E-05  Vibrio cholerae
  6gz5-assembly1_Ct  TM=4.652E-01  e=5.593E-02  Oryctolagus cuniculus
  8ceh-assembly1_Aa  TM=4.886E-01  e=1.676E-01  Saccharomyces cerevisiae
  8q87-assembly1_A  TM=3.755E-01  e=5.262E-02  Gallus gallus
  1u8s-assembly1_A  TM=6.506E-01  e=3.130E+00  Vibrio cholerae

Foldseek 3Di:
DVVVVVVVVVVVVVVVVVVPPQPQQDQCHPCNLVVCLVVLLVVLLVQLVVCVVVQDDAQWWWKKKWKKKALDQVLLVVLQVVCVVPAVKAKDHWDDDPNMIMIMIMHGTGGDDSVVSSVVSSVVQVSCRSSSIGGDDMHIDDDSVDTHHDPDDVVCPVVVVVVVVVVVVVVVVVVVVVVPD

pLDDT: mean 83.53, std 18.69, range [32.84, 98.62]

Solvent-accessible surface area (backbone atoms only — not comparable to full-atom values): 10074 Å² total; per-residue (Å²): 111,71,69,62,54,54,54,51,51,52,51,51,52,54,51,54,58,63,74,63,64,72,76,77,46,81,72,29,28,71,66,56,51,66,74,36,46,70,55,50,56,50,51,41,51,51,50,47,52,52,43,42,76,65,49,56,55,85,46,25,44,40,33,39,40,39,33,34,35,23,78,45,62,68,33,48,52,54,41,48,53,52,46,54,74,79,38,86,41,51,66,56,76,76,41,81,53,92,87,32,24,36,34,40,34,33,48,49,76,39,61,40,45,70,64,52,46,42,54,50,49,54,49,49,42,50,52,19,42,79,34,28,20,38,63,72,49,70,49,61,79,75,52,63,88,72,71,44,64,75,85,82,55,78,91,42,51,65,60,54,51,55,49,51,51,55,54,56,51,53,53,56,57,59,65,58,52,74,79,72,113

Radius of gyration: 20.64 Å; Cα contacts (8 Å, |Δi|>4): 217; chains: 1; bounding box: 47×29×74 Å

Mean predicted aligned error: 10.68 Å

Sequence (181 aa):
MRNKILTLLLLLTTLISYGQKKMEQTFFTWDNFVGGFAKEMISVEDVFNSMVKSGLKDNCLTKMDFTFISDKSENLQKLGESIKVHYPYTVQEVKKYGKLWELNGETNEIPMTADNLLFWGLDMYKRGFEFDAKHDAYGGPFDPKEQKFPVIDSTKAHYYFDKGLAECVNISWEYSFDYLS

Secondary structure (DSSP, 8-state):
-HHHHHHHHHHHHHHHHHHT-----SSS-HHHHHHHHHHHHHHHHHHHHHHHHTTPPTT-EE--EEEEEES-HHHHHHHHHHHHHHS--EEPPPEEETTEEEEEEEPPPEE--HHHHHHHHHHHHHHHHHTT-EEEEEE----TTS-B-----GGGHHHHHHHHHHHHHHHHHHHHHTT--